Protein AF-A0A835M0U0-F1 (afdb_monomer_lite)

Sequence (295 aa):
MTVYRLQSLLRRSSPLSKPTQNTTLASITATFTHSFAYSSAEEAAIERRNRIEPPLHALRRDPSAPSPCPDPNAPHLPDSTSALTGPRLSLHNRVQSLIRAGDMLISGNPCKICARHAVFSNTRPTVFTCNAIMASMYRATWYKEVISLFQFFFNQSNIVPNIVSYNVLINTHCDAGRVDVVLDVYAHILANAPFGPPSATYRHLTKGLVEADRISDAMNLFREMLNKGHGTDSLVYNNLISGFLELGNLERANELFDELRERCLDGTVNATYMEWFFKKGMRERAMLNTWISIW

InterPro domains:
  IPR002885 Pentatricopeptide repeat [PF01535] (201-229)
  IPR002885 Pentatricopeptide repeat [PF01535] (236-263)
  IPR002885 Pentatricopeptide repeat [PF12854] (158-180)
  IPR002885 Pentatricopeptide repeat [PS51375] (162-197)
  IPR002885 Pentatricopeptide repeat [PS51375] (198-232)
  IPR002885 Pentatricopeptide repeat [PS51375] (233-263)
  IPR002885 Pentatricopeptide repeat [TIGR00756] (164-189)
  IPR002885 Pentatricopeptide repeat [TIGR00756] (201-230)
  IPR002885 Pentatricopeptide repeat [TIGR00756] (236-263)
  IPR011990 Tetratricopeptide-like helical domain superfamily [G3DSA:1.25.40.10] (92-190)
  IPR011990 Tetratricopeptide-like helical domain superfamily [G3DSA:1.25.40.10] (191-288)
  IPR052308 Pentatricopeptide repeat domain-containing protein [PTHR47937] (1-288)

Structure (mmCIF, N/CA/C/O backbone):
data_AF-A0A835M0U0-F1
#
_entry.id   AF-A0A835M0U0-F1
#
loop_
_atom_site.group_PDB
_atom_site.id
_atom_site.type_symbol
_atom_site.label_atom_id
_atom_site.label_alt_id
_atom_site.label_comp_id
_atom_site.label_asym_id
_atom_site.label_entity_id
_atom_site.label_seq_id
_atom_site.pdbx_PDB_ins_code
_atom_site.Cartn_x
_atom_site.Cartn_y
_atom_site.Cartn_z
_atom_site.occupancy
_atom_site.B_iso_or_equiv
_atom_site.auth_seq_id
_atom_site.auth_comp_id
_atom_site.auth_asym_id
_atom_site.auth_atom_id
_atom_site.pdbx_PDB_model_num
ATOM 1 N N . MET A 1 1 ? 3.606 -46.584 61.469 1.00 37.22 1 MET A N 1
ATOM 2 C CA . MET A 1 1 ? 3.970 -47.672 62.398 1.00 37.22 1 MET A CA 1
ATOM 3 C C . MET A 1 1 ? 4.216 -48.941 61.596 1.00 37.22 1 MET A C 1
ATOM 5 O O . MET A 1 1 ? 3.352 -49.276 60.802 1.00 37.22 1 MET A O 1
ATOM 9 N N . THR A 1 2 ? 5.390 -49.559 61.811 1.00 32.91 2 THR A N 1
ATOM 10 C CA . THR A 1 2 ? 5.717 -51.007 61.676 1.00 32.91 2 THR A CA 1
ATOM 11 C C . THR A 1 2 ? 5.369 -51.698 60.342 1.00 32.91 2 THR A C 1
ATOM 13 O O . THR A 1 2 ? 4.201 -51.930 60.077 1.00 32.91 2 THR A O 1
ATOM 16 N N . VAL A 1 3 ? 6.296 -51.933 59.397 1.00 37.69 3 VAL A N 1
ATOM 17 C CA . VAL A 1 3 ? 7.534 -52.771 59.379 1.00 37.69 3 VAL A CA 1
ATOM 18 C C . VAL A 1 3 ? 7.245 -54.273 59.162 1.00 37.69 3 VAL A C 1
ATOM 20 O O . VAL A 1 3 ? 6.339 -54.810 59.785 1.00 37.69 3 VAL A O 1
ATOM 23 N N . TYR A 1 4 ? 8.119 -54.896 58.345 1.00 37.56 4 TYR A N 1
ATOM 24 C CA . TYR A 1 4 ? 8.462 -56.329 58.162 1.00 37.56 4 TYR A CA 1
ATOM 25 C C . TYR A 1 4 ? 7.935 -56.989 56.867 1.00 37.56 4 TYR A C 1
ATOM 27 O O . TYR A 1 4 ? 6.745 -56.946 56.608 1.00 37.56 4 TYR A O 1
ATOM 35 N N . ARG A 1 5 ? 8.722 -57.687 56.024 1.00 41.09 5 ARG A N 1
ATOM 36 C CA . ARG A 1 5 ? 10.182 -57.921 55.849 1.00 41.09 5 ARG A CA 1
ATOM 37 C C . ARG A 1 5 ? 10.353 -58.781 54.563 1.00 41.09 5 ARG A C 1
ATOM 39 O O . ARG A 1 5 ? 9.589 -59.717 54.388 1.00 41.09 5 ARG A O 1
ATOM 46 N N . LEU A 1 6 ? 11.271 -58.409 53.655 1.00 35.59 6 LEU A N 1
ATOM 47 C CA . LEU A 1 6 ? 12.512 -59.111 53.210 1.00 35.59 6 LEU A CA 1
ATOM 48 C C . LEU A 1 6 ? 12.365 -60.423 52.398 1.00 35.59 6 LEU A C 1
ATOM 50 O O . LEU A 1 6 ? 11.769 -61.381 52.863 1.00 35.59 6 LEU A O 1
ATOM 54 N N . GLN A 1 7 ? 12.846 -60.432 51.139 1.00 39.03 7 GLN A N 1
ATOM 55 C CA . GLN A 1 7 ? 14.169 -60.912 50.628 1.00 39.03 7 GLN A CA 1
ATOM 56 C C . GLN A 1 7 ? 14.059 -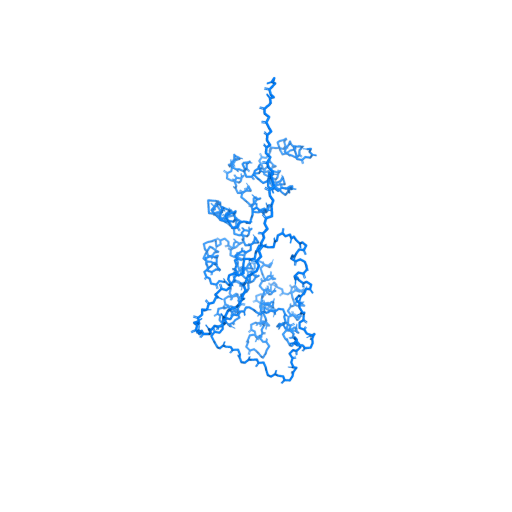62.340 50.066 1.00 39.03 7 GLN A C 1
ATOM 58 O O . GLN A 1 7 ? 13.460 -63.195 50.692 1.00 39.03 7 GLN A O 1
ATOM 63 N N . SER A 1 8 ? 14.612 -62.722 48.913 1.00 35.69 8 SER A N 1
ATOM 64 C CA . SER A 1 8 ? 16.037 -62.761 48.522 1.00 35.69 8 SER A CA 1
ATOM 65 C C . SER A 1 8 ? 16.075 -63.443 47.128 1.00 35.69 8 SER A C 1
ATOM 67 O O . SER A 1 8 ? 15.324 -64.383 46.909 1.00 35.69 8 SER A O 1
ATOM 69 N N . LEU A 1 9 ? 16.678 -62.867 46.080 1.00 32.62 9 LEU A N 1
ATOM 70 C CA . LEU A 1 9 ? 18.099 -62.875 45.673 1.00 32.62 9 LEU A CA 1
ATOM 71 C C . LEU A 1 9 ? 18.550 -64.082 44.815 1.00 32.62 9 LEU A C 1
ATOM 73 O O . LEU A 1 9 ? 18.398 -65.228 45.214 1.00 32.62 9 LEU A O 1
ATOM 77 N N . LEU A 1 10 ? 19.292 -63.718 43.751 1.00 31.17 10 LEU A N 1
ATOM 78 C CA . LEU A 1 10 ? 20.365 -64.446 43.037 1.00 31.17 10 LEU A CA 1
ATOM 79 C C . LEU A 1 10 ? 19.950 -65.490 41.982 1.00 31.17 10 LEU A C 1
ATOM 81 O O . LEU A 1 10 ? 18.993 -66.216 42.171 1.00 31.17 10 LEU A O 1
ATOM 85 N N . ARG A 1 11 ? 20.688 -65.757 40.895 1.00 30.53 11 ARG A N 1
ATOM 86 C CA . ARG A 1 11 ? 21.712 -65.102 40.040 1.00 30.53 11 ARG A CA 1
ATOM 87 C C . ARG A 1 11 ? 22.170 -66.227 39.083 1.00 30.53 11 ARG A C 1
ATOM 89 O O . ARG A 1 11 ? 22.294 -67.350 39.555 1.00 30.53 11 ARG A O 1
ATOM 96 N N . ARG A 1 12 ? 22.615 -65.875 37.863 1.00 29.42 12 ARG A N 1
ATOM 97 C CA . ARG A 1 12 ? 23.450 -66.693 36.930 1.00 29.42 12 ARG A CA 1
ATOM 98 C C . ARG A 1 12 ? 22.674 -67.814 36.207 1.00 29.42 12 ARG A C 1
ATOM 100 O O . ARG A 1 12 ? 21.753 -68.368 36.772 1.00 29.42 12 ARG A O 1
ATOM 107 N N . SER A 1 13 ? 22.942 -68.202 34.963 1.00 28.45 13 SER A N 1
ATOM 108 C CA . SER A 1 13 ? 24.050 -67.976 34.020 1.00 28.45 13 SER A CA 1
ATOM 109 C C . SER A 1 13 ? 23.625 -68.510 32.642 1.00 28.45 13 SER A C 1
ATOM 111 O O . SER A 1 13 ? 22.900 -69.497 32.567 1.00 28.45 13 SER A O 1
ATOM 113 N N . SER A 1 14 ? 24.116 -67.892 31.569 1.00 32.16 14 SER A N 1
ATOM 114 C CA . SER A 1 14 ? 24.148 -68.433 30.200 1.00 32.16 14 SER A CA 1
ATOM 115 C C . SER A 1 14 ? 25.100 -69.644 30.084 1.00 32.16 14 SER A C 1
ATOM 117 O O . SER A 1 14 ? 25.916 -69.855 30.986 1.00 32.16 14 SER A O 1
ATOM 119 N N . PRO A 1 15 ? 25.023 -70.449 29.000 1.00 35.06 15 PRO A N 1
ATOM 120 C CA . PRO A 1 15 ? 26.015 -70.272 27.927 1.00 35.06 15 PRO A CA 1
ATOM 121 C C . PRO A 1 15 ? 25.529 -70.551 26.481 1.00 35.06 15 PRO A C 1
ATOM 123 O O . PRO A 1 15 ? 24.431 -71.034 26.226 1.00 35.06 15 PRO A O 1
ATOM 126 N N . LEU A 1 16 ? 26.415 -70.182 25.551 1.00 30.23 16 LEU A N 1
ATOM 127 C CA . LEU A 1 16 ? 26.375 -70.206 24.084 1.00 30.23 16 LEU A CA 1
ATOM 128 C C . LEU A 1 16 ? 25.970 -71.540 23.419 1.00 30.23 16 LEU A C 1
ATOM 130 O O . LEU A 1 16 ? 26.479 -72.594 23.784 1.00 30.23 16 LEU A O 1
ATOM 134 N N . SER A 1 17 ? 25.278 -71.440 22.274 1.00 29.05 17 SER A N 1
ATOM 135 C CA . SER A 1 17 ? 25.613 -72.220 21.067 1.00 29.05 17 SER A CA 1
ATOM 136 C C . SER A 1 17 ? 25.179 -71.491 19.773 1.00 29.05 17 SER A C 1
ATOM 138 O O . SER A 1 17 ? 24.060 -71.009 19.638 1.00 29.05 17 SER A O 1
ATOM 140 N N . LYS A 1 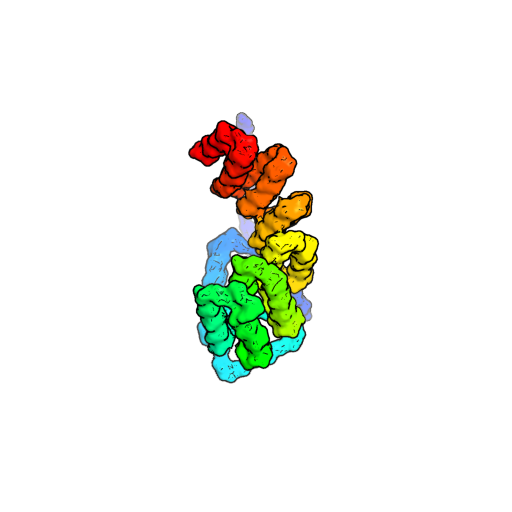18 ? 26.116 -71.370 18.827 1.00 29.33 18 LYS A N 1
ATOM 141 C CA . LYS A 1 18 ? 25.927 -71.266 17.359 1.00 29.33 18 LYS A CA 1
ATOM 142 C C . LYS A 1 18 ? 26.562 -72.558 16.778 1.00 29.33 18 LYS A C 1
ATOM 144 O O . LYS A 1 18 ? 27.286 -73.188 17.553 1.00 29.33 18 LYS A O 1
ATOM 149 N N . PRO A 1 19 ? 26.445 -72.949 15.486 1.00 39.50 19 PRO A N 1
ATOM 150 C CA . PRO A 1 19 ? 25.926 -72.224 14.312 1.00 39.50 19 PRO A CA 1
ATOM 151 C C . PRO A 1 19 ? 25.062 -73.083 13.352 1.00 39.50 19 PRO A C 1
ATOM 153 O O . PRO A 1 19 ? 25.120 -74.304 13.386 1.00 39.50 19 PRO A O 1
ATOM 156 N N . THR A 1 20 ? 24.370 -72.466 12.387 1.00 29.28 20 THR A N 1
ATOM 157 C CA . THR A 1 20 ? 24.436 -72.893 10.967 1.00 29.28 20 THR A CA 1
ATOM 158 C C . THR A 1 20 ? 23.836 -71.821 10.062 1.00 29.28 20 THR A C 1
ATOM 160 O O . THR A 1 20 ? 22.721 -71.352 10.270 1.00 29.28 20 THR A O 1
ATOM 163 N N . GLN A 1 21 ? 24.626 -71.400 9.078 1.00 31.05 21 GLN A N 1
ATOM 164 C CA . GLN A 1 21 ? 24.194 -70.588 7.948 1.00 31.05 21 GLN A CA 1
ATOM 165 C C . GLN A 1 21 ? 23.392 -71.483 6.999 1.00 31.05 21 GLN A C 1
ATOM 167 O O . GLN A 1 21 ? 23.825 -72.600 6.740 1.00 31.05 21 GLN A O 1
ATOM 172 N N . ASN A 1 22 ? 22.274 -70.988 6.466 1.00 28.09 22 ASN A N 1
ATOM 173 C CA . ASN A 1 22 ? 21.893 -71.243 5.079 1.00 28.09 22 ASN A CA 1
ATOM 174 C C . ASN A 1 22 ? 20.940 -70.153 4.576 1.00 28.09 22 ASN A C 1
ATOM 176 O O . ASN A 1 22 ? 19.810 -69.987 5.021 1.00 28.09 22 ASN A O 1
ATOM 180 N N . THR A 1 23 ? 21.513 -69.395 3.655 1.00 31.09 23 THR A N 1
ATOM 181 C CA . THR A 1 23 ? 20.997 -68.412 2.715 1.00 31.09 23 THR A CA 1
ATOM 182 C C . THR A 1 23 ? 19.670 -68.799 2.060 1.00 31.09 23 THR A C 1
ATOM 184 O O . THR A 1 23 ? 19.620 -69.787 1.338 1.00 31.09 23 THR A O 1
ATOM 187 N N . THR A 1 24 ? 18.663 -67.929 2.157 1.00 30.17 24 THR A N 1
ATOM 188 C CA . THR A 1 24 ? 17.711 -67.679 1.061 1.00 30.17 24 THR A CA 1
ATOM 189 C C . THR A 1 24 ? 17.313 -66.205 1.063 1.00 30.17 24 THR A C 1
ATOM 191 O O . THR A 1 24 ? 16.793 -65.686 2.049 1.00 30.17 24 THR A O 1
ATOM 194 N N . LEU A 1 25 ? 17.620 -65.540 -0.050 1.00 33.53 25 LEU A N 1
ATOM 195 C CA . LEU A 1 25 ? 17.337 -64.145 -0.366 1.00 33.53 25 LEU A CA 1
ATOM 196 C C . LEU A 1 25 ? 15.828 -63.865 -0.354 1.00 33.53 25 LEU A C 1
ATOM 198 O O . LEU A 1 25 ? 15.102 -64.365 -1.209 1.00 33.53 25 LEU A O 1
ATOM 202 N N . ALA A 1 26 ? 15.383 -62.997 0.552 1.00 30.08 26 ALA A N 1
ATOM 203 C CA . ALA A 1 26 ? 14.116 -62.290 0.430 1.00 30.08 26 ALA A CA 1
ATOM 204 C C . ALA A 1 26 ? 14.395 -60.786 0.521 1.00 30.08 26 ALA A C 1
ATOM 206 O O . ALA A 1 26 ? 14.853 -60.276 1.542 1.00 30.08 26 ALA A O 1
ATOM 207 N N . SER A 1 27 ? 14.166 -60.105 -0.599 1.00 36.56 27 SER A N 1
ATOM 208 C CA . SER A 1 27 ? 14.198 -58.653 -0.732 1.00 36.56 27 SER A CA 1
ATOM 209 C C . SER A 1 27 ? 13.148 -58.038 0.195 1.00 36.56 27 SER A C 1
ATOM 211 O O . SER A 1 27 ? 11.951 -58.203 -0.030 1.00 36.56 27 SER A O 1
ATOM 213 N N . ILE A 1 28 ? 13.597 -57.353 1.247 1.00 33.38 28 ILE A N 1
ATOM 214 C CA . ILE A 1 28 ? 12.755 -56.488 2.072 1.00 33.38 28 ILE A CA 1
ATOM 215 C C . ILE A 1 28 ? 13.322 -55.079 1.939 1.00 33.38 28 ILE A C 1
ATOM 217 O O . ILE A 1 28 ? 14.367 -54.742 2.493 1.00 33.38 28 ILE A O 1
ATOM 221 N N . THR A 1 29 ? 12.619 -54.255 1.170 1.00 34.03 29 THR A N 1
ATOM 222 C CA . THR A 1 29 ? 12.746 -52.799 1.167 1.00 34.03 29 THR A CA 1
ATOM 223 C C . THR A 1 29 ? 12.399 -52.272 2.558 1.00 34.03 29 THR A C 1
ATOM 225 O O . THR A 1 29 ? 11.233 -52.035 2.869 1.00 34.03 29 THR A O 1
ATOM 228 N N . ALA A 1 30 ? 13.405 -52.116 3.417 1.00 29.08 30 ALA A N 1
ATOM 229 C CA . ALA A 1 30 ? 13.261 -51.416 4.683 1.00 29.08 30 ALA A CA 1
ATOM 230 C C . ALA A 1 30 ? 13.283 -49.907 4.413 1.00 29.08 30 ALA A C 1
ATOM 232 O O . ALA A 1 30 ? 14.338 -49.300 4.228 1.00 29.08 30 ALA A O 1
ATOM 233 N N . THR A 1 31 ? 12.105 -49.291 4.378 1.00 31.66 31 THR A N 1
ATOM 234 C CA . THR A 1 31 ? 11.968 -47.846 4.561 1.00 31.66 31 THR A CA 1
ATOM 235 C C . THR A 1 31 ? 12.455 -47.506 5.968 1.00 31.66 31 THR A C 1
ATOM 237 O O . THR A 1 31 ? 11.728 -47.691 6.943 1.00 31.66 31 THR A O 1
ATOM 240 N N . PHE A 1 32 ? 13.696 -47.033 6.090 1.00 31.98 32 PHE A N 1
ATOM 241 C CA . PHE A 1 32 ? 14.168 -46.390 7.311 1.00 31.98 32 PHE A CA 1
ATOM 242 C C . PHE A 1 32 ? 13.422 -45.063 7.468 1.00 31.98 32 PHE A C 1
ATOM 244 O O . PHE A 1 32 ? 13.815 -44.032 6.925 1.00 31.98 32 PHE A O 1
ATOM 251 N N . THR A 1 33 ? 12.325 -45.079 8.218 1.00 32.09 33 THR A N 1
ATOM 252 C CA . THR A 1 33 ? 11.788 -43.870 8.836 1.00 32.09 33 THR A CA 1
ATOM 253 C C . THR A 1 33 ? 12.777 -43.443 9.916 1.00 32.09 33 THR A C 1
ATOM 255 O O . THR A 1 33 ? 12.702 -43.905 11.055 1.00 32.09 33 THR A O 1
ATOM 258 N N . HIS A 1 34 ? 13.755 -42.607 9.559 1.00 38.91 34 HIS A N 1
ATOM 259 C CA . HIS A 1 34 ? 14.568 -41.923 10.558 1.00 38.91 34 HIS A CA 1
ATOM 260 C C . HIS A 1 34 ? 13.652 -40.984 11.348 1.00 38.91 34 HIS A C 1
ATOM 262 O O . HIS A 1 34 ? 13.192 -39.959 10.849 1.00 38.91 34 HIS A O 1
ATOM 268 N N . SER A 1 35 ? 13.360 -41.373 12.586 1.00 39.94 35 SER A N 1
ATOM 269 C CA . SER A 1 35 ? 12.770 -40.504 13.596 1.00 39.94 35 SER A CA 1
ATOM 270 C C . SER A 1 35 ? 13.759 -39.375 13.891 1.00 39.94 35 SER A C 1
ATOM 272 O O . SER A 1 35 ? 14.711 -39.567 14.643 1.00 39.94 35 SER A O 1
ATOM 274 N N . PHE A 1 36 ? 13.555 -38.199 13.295 1.00 50.78 36 PHE A N 1
ATOM 275 C CA . PHE A 1 36 ? 14.289 -36.980 13.644 1.00 50.78 36 PHE A CA 1
ATOM 276 C C . PHE A 1 36 ? 13.738 -36.390 14.945 1.00 50.78 36 PHE A C 1
ATOM 278 O O . PHE A 1 36 ? 13.102 -35.340 14.957 1.00 50.78 36 PHE A O 1
ATOM 285 N N . ALA A 1 37 ? 13.976 -37.080 16.053 1.00 45.03 37 ALA A N 1
ATOM 286 C CA . ALA A 1 37 ? 13.861 -36.498 17.379 1.00 45.03 37 ALA A CA 1
ATOM 287 C C . ALA A 1 37 ? 15.274 -36.463 17.962 1.00 45.03 37 ALA A C 1
ATOM 289 O O . ALA A 1 37 ? 15.748 -37.454 18.509 1.00 45.03 37 ALA A O 1
ATOM 290 N N . TYR A 1 38 ? 15.975 -35.343 17.775 1.00 54.62 38 TYR A N 1
ATOM 291 C CA . TYR A 1 38 ? 17.245 -35.113 18.462 1.00 54.62 38 TYR A CA 1
ATOM 292 C C . TYR A 1 38 ? 16.955 -35.025 19.960 1.00 54.62 38 TYR A C 1
ATOM 294 O O . TYR A 1 38 ? 16.136 -34.203 20.375 1.00 54.62 38 TYR A O 1
ATOM 302 N N . SER A 1 39 ? 17.596 -35.871 20.768 1.00 60.34 39 SER A N 1
ATOM 303 C CA . SER A 1 39 ? 17.313 -35.946 22.205 1.00 60.34 39 SER A CA 1
ATOM 304 C C . SER A 1 39 ? 17.873 -34.740 22.971 1.00 60.34 39 SER A C 1
ATOM 306 O O . SER A 1 39 ? 17.542 -34.546 24.140 1.00 60.34 39 SER A O 1
ATOM 308 N N . SER A 1 40 ? 18.724 -33.928 22.334 1.00 63.94 40 SER A N 1
ATOM 309 C CA . SER A 1 40 ? 19.315 -32.716 22.899 1.00 63.94 40 SER A CA 1
ATOM 310 C C . SER A 1 40 ? 19.809 -31.767 21.799 1.00 63.94 40 SER A C 1
ATOM 312 O O . SER A 1 40 ? 20.194 -32.190 20.706 1.00 63.94 40 SER A O 1
ATOM 314 N N . ALA A 1 41 ? 19.859 -30.468 22.107 1.00 57.84 41 ALA A N 1
ATOM 315 C CA . ALA A 1 41 ? 20.447 -29.440 21.244 1.00 57.84 41 ALA A CA 1
ATOM 316 C C . ALA A 1 41 ? 21.934 -29.703 20.930 1.00 57.84 41 ALA A C 1
ATOM 318 O O . ALA A 1 41 ? 22.424 -29.315 19.870 1.00 57.84 41 ALA A O 1
ATOM 319 N N . GLU A 1 42 ? 22.631 -30.397 21.829 1.00 66.94 42 GLU A N 1
ATOM 320 C CA . GLU A 1 42 ? 24.040 -30.761 21.681 1.00 66.94 42 GLU A CA 1
ATOM 321 C C . GLU A 1 42 ? 24.241 -31.864 20.630 1.00 66.94 42 GLU A C 1
ATOM 323 O O . GLU A 1 42 ? 25.162 -31.800 19.818 1.00 66.94 42 GLU A O 1
ATOM 328 N N . GLU A 1 43 ? 23.301 -32.805 20.540 1.00 64.62 43 GLU A N 1
ATOM 329 C CA . GLU A 1 43 ? 23.303 -33.887 19.548 1.00 64.62 43 GLU A CA 1
ATOM 330 C C . GLU A 1 43 ? 23.068 -33.338 18.130 1.00 64.62 43 GLU A C 1
ATOM 332 O O . GLU A 1 43 ? 23.790 -33.666 17.187 1.00 64.62 43 GLU A O 1
ATOM 337 N N . ALA A 1 44 ? 22.149 -32.376 17.999 1.00 62.56 44 ALA A N 1
ATOM 338 C CA . ALA A 1 44 ? 21.923 -31.648 16.751 1.00 62.56 44 ALA A CA 1
ATOM 339 C C . ALA A 1 44 ? 23.118 -30.758 16.348 1.00 62.56 44 ALA A C 1
ATOM 341 O O . ALA A 1 44 ? 23.300 -30.454 15.167 1.00 62.56 44 ALA A O 1
ATOM 342 N N . ALA A 1 45 ? 23.930 -30.297 17.305 1.00 60.72 45 ALA A N 1
ATOM 343 C CA . ALA A 1 45 ? 25.141 -29.524 17.026 1.00 60.72 45 ALA A CA 1
ATOM 344 C C . ALA A 1 45 ? 26.293 -30.421 16.539 1.00 60.72 45 ALA A C 1
ATOM 346 O O . ALA A 1 45 ? 27.009 -30.042 15.609 1.00 60.72 45 ALA A O 1
ATOM 347 N N . ILE A 1 46 ? 26.427 -31.625 17.102 1.00 64.75 46 ILE A N 1
ATOM 348 C CA . ILE A 1 46 ? 27.405 -32.633 16.667 1.00 64.75 46 ILE A CA 1
ATOM 349 C C . ILE A 1 46 ? 27.077 -33.129 15.249 1.00 64.75 46 ILE A C 1
ATOM 351 O O . ILE A 1 46 ? 27.969 -33.205 14.407 1.00 64.75 46 ILE A O 1
ATOM 355 N N . GLU A 1 47 ? 25.800 -33.366 14.937 1.00 61.69 47 GLU A N 1
ATOM 356 C CA . GLU A 1 47 ? 25.347 -33.758 13.592 1.00 61.69 47 GLU A CA 1
ATOM 357 C C . GLU A 1 47 ? 25.674 -32.687 12.533 1.00 61.69 47 GLU A C 1
ATOM 359 O O . GLU A 1 47 ? 26.201 -32.994 11.463 1.00 61.69 47 GLU A O 1
ATOM 364 N N . ARG A 1 48 ? 25.436 -31.403 12.845 1.00 59.69 48 ARG A N 1
ATOM 365 C CA . ARG A 1 48 ? 25.795 -30.281 11.957 1.00 59.69 48 ARG A CA 1
ATOM 366 C C . ARG A 1 48 ? 27.299 -30.198 11.709 1.00 59.69 48 ARG A C 1
ATOM 368 O O . ARG A 1 48 ? 27.701 -29.821 10.616 1.00 59.69 48 ARG A O 1
ATOM 375 N N . ARG A 1 49 ? 28.111 -30.569 12.702 1.00 59.66 49 ARG A N 1
ATOM 376 C CA . ARG A 1 49 ? 29.576 -30.580 12.607 1.00 59.66 49 ARG A CA 1
ATOM 377 C C . ARG A 1 49 ? 30.112 -31.769 11.801 1.00 59.66 49 ARG A C 1
ATOM 379 O O . ARG A 1 49 ? 31.158 -31.645 11.176 1.00 59.66 49 ARG A O 1
ATOM 386 N N . ASN A 1 50 ? 29.392 -32.890 11.798 1.00 57.94 50 ASN A N 1
ATOM 387 C CA . ASN A 1 50 ? 29.755 -34.115 11.075 1.00 57.94 50 ASN A CA 1
ATOM 388 C C . ASN A 1 50 ? 29.246 -34.148 9.627 1.00 57.94 50 ASN A C 1
ATOM 390 O O . ASN A 1 50 ? 29.606 -35.043 8.860 1.00 57.94 50 ASN A O 1
ATOM 394 N N . ARG A 1 51 ? 28.419 -33.176 9.230 1.00 59.78 51 ARG A N 1
ATOM 395 C CA . ARG A 1 51 ? 27.993 -33.003 7.845 1.00 59.78 51 ARG A CA 1
ATOM 396 C C . ARG A 1 51 ? 29.188 -32.468 7.056 1.00 59.78 51 ARG A C 1
ATOM 398 O O . ARG A 1 51 ? 29.476 -31.279 7.102 1.00 59.78 51 ARG A O 1
ATOM 405 N N . ILE A 1 52 ? 29.908 -33.372 6.392 1.00 54.47 52 ILE A N 1
ATOM 406 C CA . ILE A 1 52 ? 31.048 -33.059 5.522 1.00 54.47 52 ILE A CA 1
ATOM 407 C C . ILE A 1 52 ? 30.585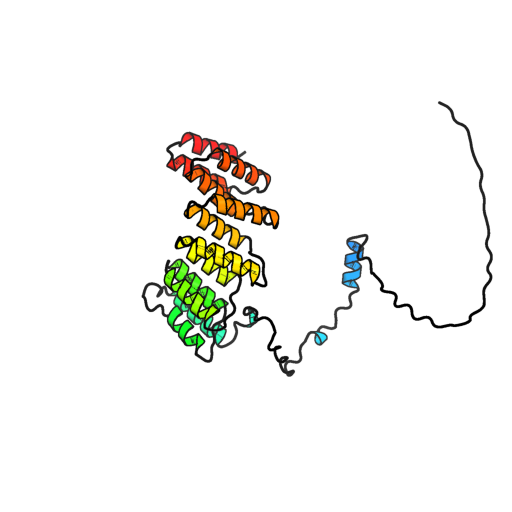 -31.989 4.529 1.00 54.47 52 ILE A C 1
ATOM 409 O O . ILE A 1 52 ? 29.811 -32.281 3.614 1.00 54.47 52 ILE A O 1
ATOM 413 N N . GLU A 1 53 ? 31.003 -30.741 4.741 1.00 51.22 53 GLU A N 1
ATOM 414 C CA . GLU A 1 53 ? 30.780 -29.684 3.766 1.00 51.22 53 GLU A CA 1
ATOM 415 C C . GLU A 1 53 ? 31.474 -30.118 2.471 1.00 51.22 53 GLU A C 1
ATOM 417 O O . GLU A 1 53 ? 32.657 -30.484 2.506 1.00 51.22 53 GLU A O 1
ATOM 422 N N . PRO A 1 54 ? 30.767 -30.146 1.327 1.00 51.00 54 PRO A N 1
ATOM 423 C CA . PRO A 1 54 ? 31.429 -30.426 0.068 1.00 51.00 54 PRO A CA 1
ATOM 424 C C . PRO A 1 54 ? 32.556 -29.395 -0.106 1.00 51.00 54 PRO A C 1
ATOM 426 O O . PRO A 1 54 ? 32.356 -28.220 0.219 1.00 51.00 54 PRO A O 1
ATOM 429 N N . PRO A 1 55 ? 33.749 -29.807 -0.577 1.00 50.38 55 PRO A N 1
ATOM 430 C CA . PRO A 1 55 ? 34.892 -28.907 -0.693 1.00 50.38 55 PRO A CA 1
ATOM 431 C C . PRO A 1 55 ? 34.472 -27.644 -1.448 1.00 50.38 55 PRO A C 1
ATOM 433 O O . PRO A 1 55 ? 33.740 -27.746 -2.426 1.00 50.38 55 PRO A O 1
ATOM 436 N N . LEU A 1 56 ? 34.931 -26.457 -1.032 1.00 47.28 56 LEU A N 1
ATOM 437 C CA . LEU A 1 56 ? 34.490 -25.155 -1.577 1.00 47.28 56 LEU A CA 1
ATOM 438 C C . LEU A 1 56 ? 34.535 -25.055 -3.119 1.00 47.28 56 LEU A C 1
ATOM 440 O O . LEU A 1 56 ? 33.835 -24.239 -3.713 1.00 47.28 56 LEU A O 1
ATOM 444 N N . HIS A 1 57 ? 35.338 -25.892 -3.782 1.00 51.53 57 HIS A N 1
ATOM 445 C CA . HIS A 1 57 ? 35.385 -26.005 -5.243 1.00 51.53 57 HIS A CA 1
ATOM 446 C C . HIS A 1 57 ? 34.175 -26.723 -5.870 1.00 51.53 57 HIS A C 1
ATOM 448 O O . HIS A 1 57 ? 33.856 -26.449 -7.019 1.00 51.53 57 HIS A O 1
ATOM 454 N N . ALA A 1 58 ? 33.463 -27.582 -5.139 1.00 54.00 58 ALA A N 1
ATOM 455 C CA . ALA A 1 58 ? 32.273 -28.298 -5.608 1.00 54.00 58 ALA A CA 1
ATOM 456 C C . ALA A 1 58 ? 31.034 -27.393 -5.761 1.00 54.00 58 ALA A C 1
ATOM 458 O O . ALA A 1 58 ? 30.109 -27.736 -6.491 1.00 54.00 58 ALA A O 1
ATOM 459 N N . LEU A 1 59 ? 31.018 -26.226 -5.105 1.00 52.94 59 LEU A N 1
ATOM 460 C CA . LEU A 1 59 ? 29.969 -25.204 -5.248 1.00 52.94 59 LEU A CA 1
ATOM 461 C C . LEU A 1 59 ? 30.320 -24.135 -6.293 1.00 52.94 59 LEU A C 1
ATOM 463 O O . LEU A 1 59 ? 29.494 -23.279 -6.620 1.00 52.94 59 LEU A O 1
ATOM 467 N N . ARG A 1 60 ? 31.547 -24.158 -6.826 1.00 54.78 60 ARG A N 1
ATOM 468 C CA . ARG A 1 60 ? 31.989 -23.200 -7.833 1.00 54.78 60 ARG A CA 1
ATOM 469 C C . ARG A 1 60 ? 31.559 -23.712 -9.198 1.00 54.78 60 ARG A C 1
ATOM 471 O O . ARG A 1 60 ? 32.229 -24.538 -9.807 1.00 54.78 60 ARG A O 1
ATOM 478 N N . ARG A 1 61 ? 30.421 -23.209 -9.675 1.00 56.56 61 ARG A N 1
ATOM 479 C CA . ARG A 1 61 ? 30.005 -23.402 -11.063 1.00 56.56 61 ARG A CA 1
ATOM 480 C C . ARG A 1 61 ? 31.148 -22.959 -11.978 1.00 56.56 61 ARG A C 1
ATOM 482 O O . ARG A 1 61 ? 31.643 -21.841 -11.829 1.00 56.56 61 ARG A O 1
ATOM 489 N N . ASP A 1 62 ? 31.563 -23.838 -12.885 1.00 57.47 62 ASP A N 1
ATOM 490 C CA . ASP A 1 62 ? 32.552 -23.514 -13.909 1.00 57.47 62 ASP A CA 1
ATOM 491 C C . ASP A 1 62 ? 32.079 -22.258 -14.673 1.00 57.47 62 ASP A C 1
ATOM 493 O O . ASP A 1 62 ? 30.976 -22.278 -15.230 1.00 57.47 62 ASP A O 1
ATOM 497 N N . PRO A 1 63 ? 32.854 -21.156 -14.683 1.00 59.12 63 PRO A N 1
ATOM 498 C CA . PRO A 1 63 ? 32.489 -19.929 -15.390 1.00 59.12 63 PRO A CA 1
ATOM 499 C C . PRO A 1 63 ? 32.270 -20.130 -16.894 1.00 59.12 63 PRO A C 1
ATOM 501 O O . PRO A 1 63 ? 31.612 -19.306 -17.525 1.00 59.12 63 PRO A O 1
ATOM 504 N N . SER A 1 64 ? 32.830 -21.202 -17.465 1.00 61.03 64 SER A N 1
ATOM 505 C CA . SER A 1 64 ? 32.700 -21.564 -18.877 1.00 61.03 64 SER A CA 1
ATOM 506 C C . SER A 1 64 ? 31.529 -22.509 -19.167 1.00 61.03 64 SER A C 1
ATOM 508 O O . SER A 1 64 ? 31.171 -22.700 -20.331 1.00 61.03 64 SER A O 1
ATOM 510 N N . ALA A 1 65 ? 30.885 -23.070 -18.135 1.00 61.47 65 ALA A N 1
ATOM 511 C CA . ALA A 1 65 ? 29.731 -23.935 -18.327 1.00 61.47 65 ALA A CA 1
ATOM 512 C C . ALA A 1 65 ? 28.511 -23.107 -18.767 1.00 61.47 65 ALA A C 1
ATOM 514 O O . ALA A 1 65 ? 28.133 -22.156 -18.069 1.00 61.47 65 ALA A O 1
ATOM 515 N N . PRO A 1 66 ? 27.839 -23.472 -19.876 1.00 52.47 66 PRO A N 1
ATOM 516 C CA . PRO A 1 66 ? 26.631 -22.785 -20.305 1.00 52.47 66 PRO A CA 1
ATOM 517 C C . PRO A 1 66 ? 25.585 -22.773 -19.182 1.00 52.47 66 PRO A C 1
ATOM 519 O O . PRO A 1 66 ? 25.451 -23.713 -18.386 1.00 52.47 66 PRO A O 1
ATOM 522 N N . SER A 1 67 ? 24.854 -21.661 -19.084 1.00 58.91 67 SER A N 1
ATOM 523 C CA . SER A 1 67 ? 23.701 -21.570 -18.184 1.00 58.91 67 SER A CA 1
ATOM 524 C C . SER A 1 67 ? 22.713 -22.683 -18.551 1.00 58.91 67 SER A C 1
ATOM 526 O O . SER A 1 67 ? 22.555 -22.946 -19.743 1.00 58.91 67 SER A O 1
ATOM 528 N N . PRO A 1 68 ? 22.072 -23.369 -17.583 1.00 60.75 68 PRO A N 1
ATOM 529 C CA . PRO A 1 68 ? 21.121 -24.415 -17.928 1.00 60.75 68 PRO A CA 1
ATOM 530 C C . PRO A 1 68 ? 20.007 -23.725 -18.717 1.00 60.75 68 PRO A C 1
ATOM 532 O O . PRO A 1 68 ? 19.597 -22.624 -18.336 1.00 60.75 68 PRO A O 1
ATOM 535 N N . CYS A 1 69 ? 19.551 -24.320 -19.818 1.00 52.47 69 CYS A N 1
ATOM 536 C CA . CYS A 1 69 ? 18.395 -23.784 -20.525 1.00 52.47 69 CYS A CA 1
ATOM 537 C C . CYS A 1 69 ? 17.245 -23.667 -19.513 1.00 52.47 69 CYS A C 1
ATOM 539 O O . CYS A 1 69 ? 16.906 -24.678 -18.893 1.00 52.47 69 CYS A O 1
ATOM 541 N N . PRO A 1 70 ? 16.703 -22.458 -19.278 1.00 58.28 70 PRO A N 1
ATOM 542 C CA . PRO A 1 70 ? 15.575 -22.302 -18.377 1.00 58.28 70 PRO A CA 1
ATOM 543 C C . PRO A 1 70 ? 14.426 -23.167 -18.894 1.00 58.28 70 PRO A C 1
ATOM 545 O O . PRO A 1 70 ? 14.103 -23.099 -20.080 1.00 58.28 70 PRO A O 1
ATOM 548 N N . ASP A 1 71 ? 13.854 -23.999 -18.025 1.00 63.69 71 ASP A N 1
ATOM 549 C CA . ASP A 1 71 ? 12.667 -24.785 -18.354 1.00 63.69 71 ASP A CA 1
ATOM 550 C C . ASP A 1 71 ? 11.564 -23.820 -18.840 1.00 63.69 71 ASP A C 1
ATOM 552 O O . ASP A 1 71 ? 11.230 -22.879 -18.112 1.00 63.69 71 ASP A O 1
ATOM 556 N N . PRO A 1 72 ? 11.028 -23.989 -20.064 1.00 67.12 72 PRO A N 1
ATOM 557 C CA . PRO A 1 72 ? 10.022 -23.088 -20.624 1.00 67.12 72 PRO A CA 1
ATOM 558 C C . PRO A 1 72 ? 8.720 -23.044 -19.811 1.00 67.12 72 PRO A C 1
ATOM 560 O O . PRO A 1 72 ? 7.966 -22.085 -19.953 1.00 67.12 72 PRO A O 1
ATOM 563 N N . ASN A 1 73 ? 8.471 -24.036 -18.948 1.00 63.50 73 ASN A N 1
ATOM 564 C CA . ASN A 1 73 ? 7.314 -24.078 -18.053 1.00 63.50 73 ASN A CA 1
ATOM 565 C C . ASN A 1 73 ? 7.643 -23.665 -16.609 1.00 63.50 73 ASN A C 1
ATOM 567 O O . ASN A 1 73 ? 6.770 -23.741 -15.740 1.00 63.50 73 ASN A O 1
ATOM 571 N N . ALA A 1 74 ? 8.880 -23.246 -16.317 1.00 64.12 74 ALA A N 1
ATOM 572 C CA . ALA A 1 74 ? 9.223 -22.780 -14.980 1.00 64.12 74 ALA A CA 1
ATOM 573 C C . ALA A 1 74 ? 8.389 -21.539 -14.616 1.00 64.12 74 ALA A C 1
ATOM 575 O O . ALA A 1 74 ? 8.231 -20.638 -15.447 1.00 64.12 74 ALA A O 1
ATOM 576 N N . PRO A 1 75 ? 7.881 -21.445 -13.372 1.00 65.62 75 PRO A N 1
ATOM 577 C CA . PRO A 1 75 ? 7.155 -20.267 -12.932 1.00 65.62 75 PRO A CA 1
ATOM 578 C C . PRO A 1 75 ? 8.040 -19.033 -13.104 1.00 65.62 75 PRO A C 1
ATOM 580 O O . PRO A 1 75 ? 9.184 -18.991 -12.647 1.00 65.62 75 PRO A O 1
ATOM 583 N N . HIS A 1 76 ? 7.503 -18.019 -13.778 1.00 70.88 76 HIS A N 1
ATOM 584 C CA . HIS A 1 76 ? 8.175 -16.742 -13.939 1.00 70.88 76 HIS A CA 1
ATOM 585 C C . HIS A 1 76 ? 8.313 -16.075 -12.565 1.00 70.88 76 HIS A C 1
ATOM 587 O O . HIS A 1 76 ? 7.345 -15.572 -11.999 1.00 70.88 76 HIS A O 1
ATOM 593 N N . LEU A 1 77 ? 9.526 -16.097 -12.016 1.00 79.81 77 LEU A N 1
ATOM 594 C CA . LEU A 1 77 ? 9.854 -15.483 -10.733 1.00 79.81 77 LEU A CA 1
ATOM 595 C C . LEU A 1 77 ? 10.273 -14.014 -10.915 1.00 79.81 77 LEU A C 1
ATOM 597 O O . LEU A 1 77 ? 10.820 -13.652 -11.962 1.00 79.81 77 LEU A O 1
ATOM 601 N N . PRO A 1 78 ? 10.049 -13.153 -9.906 1.00 82.94 78 PRO A N 1
ATOM 602 C CA . PRO A 1 78 ? 10.546 -11.783 -9.931 1.00 82.94 78 PRO A CA 1
ATOM 603 C C . PRO A 1 78 ? 12.077 -11.733 -9.973 1.00 82.94 78 PRO A C 1
ATOM 605 O O . PRO A 1 78 ? 12.759 -12.583 -9.400 1.00 82.94 78 PRO A O 1
ATOM 608 N N . ASP A 1 79 ? 12.610 -10.696 -10.630 1.00 84.81 79 ASP A N 1
ATOM 609 C CA . ASP A 1 79 ? 14.050 -10.420 -10.688 1.00 84.81 79 ASP A CA 1
ATOM 610 C C . ASP A 1 79 ? 14.658 -10.421 -9.270 1.00 84.81 79 ASP A C 1
ATOM 612 O O . ASP A 1 79 ? 14.213 -9.682 -8.386 1.00 84.81 79 ASP A O 1
ATOM 616 N N . SER A 1 80 ? 15.718 -11.208 -9.071 1.00 85.81 80 SER A N 1
ATOM 617 C CA . SER A 1 80 ? 16.550 -11.148 -7.862 1.00 85.81 80 SER A CA 1
ATOM 618 C C . SER A 1 80 ? 17.510 -9.955 -7.918 1.00 85.81 80 SER A C 1
ATOM 620 O O . SER A 1 80 ? 17.764 -9.397 -8.985 1.00 85.81 80 SER A O 1
ATOM 622 N N . THR A 1 81 ? 18.101 -9.567 -6.786 1.00 84.56 81 THR A N 1
ATOM 623 C CA . THR A 1 81 ? 19.056 -8.445 -6.698 1.00 84.56 81 THR A CA 1
ATOM 624 C C . THR A 1 81 ? 20.241 -8.598 -7.660 1.00 84.56 81 THR A C 1
ATOM 626 O O . THR A 1 81 ? 20.745 -7.606 -8.181 1.00 84.56 81 THR A O 1
ATOM 629 N N . SER A 1 82 ? 20.646 -9.833 -7.977 1.00 84.69 82 SER A N 1
ATOM 630 C CA . SER A 1 82 ? 21.695 -10.126 -8.967 1.00 84.69 82 SER A CA 1
ATOM 631 C C . SER A 1 82 ? 21.364 -9.645 -10.389 1.00 84.69 82 SER A C 1
ATOM 633 O O . SER A 1 82 ? 22.270 -9.415 -11.190 1.00 84.69 82 SER A O 1
ATOM 635 N N . ALA A 1 83 ? 20.081 -9.444 -10.705 1.00 87.12 83 ALA A N 1
ATOM 636 C CA . ALA A 1 83 ? 19.621 -8.945 -11.997 1.00 87.12 83 ALA A CA 1
ATOM 637 C C . ALA A 1 83 ? 19.918 -7.448 -12.205 1.00 87.12 83 ALA A C 1
ATOM 639 O O . ALA A 1 83 ? 19.857 -6.953 -13.334 1.00 87.12 83 ALA A O 1
ATOM 640 N N . LEU A 1 84 ? 20.237 -6.715 -11.132 1.00 89.62 84 LEU A N 1
ATOM 641 C CA . LEU A 1 84 ? 20.556 -5.292 -11.170 1.00 89.62 84 LEU A CA 1
ATOM 642 C C . LEU A 1 84 ? 22.058 -5.061 -11.397 1.00 89.62 84 LEU A C 1
ATOM 644 O O . LEU A 1 84 ? 22.772 -4.560 -10.533 1.00 89.62 84 LEU A O 1
ATOM 648 N N . THR A 1 85 ? 22.546 -5.431 -12.578 1.00 91.12 85 THR A N 1
ATOM 649 C CA . THR A 1 85 ? 23.963 -5.310 -12.960 1.00 91.12 85 THR A CA 1
ATOM 650 C C . THR A 1 85 ? 24.124 -4.718 -14.366 1.00 91.12 85 THR A C 1
ATOM 652 O O . THR A 1 85 ? 23.162 -4.613 -15.135 1.00 91.12 85 THR A O 1
ATOM 655 N N . GLY A 1 86 ? 25.338 -4.258 -14.695 1.00 92.00 86 GLY A N 1
ATOM 656 C CA . GLY A 1 86 ? 25.685 -3.749 -16.027 1.00 92.00 86 GLY A CA 1
ATOM 657 C C . GLY A 1 86 ? 24.764 -2.616 -16.521 1.00 92.00 86 GLY A C 1
ATOM 658 O O . GLY A 1 86 ? 24.444 -1.710 -15.746 1.00 92.00 86 GLY A O 1
ATOM 659 N N . PRO A 1 87 ? 24.284 -2.660 -17.780 1.00 91.75 87 PRO A N 1
ATOM 660 C CA . PRO A 1 87 ? 23.397 -1.631 -18.333 1.00 91.75 87 PRO A CA 1
ATOM 661 C C . PRO A 1 87 ? 22.091 -1.423 -17.546 1.00 91.75 87 PRO A C 1
ATOM 663 O O . PRO A 1 87 ? 21.583 -0.302 -17.485 1.00 91.75 87 PRO A O 1
ATOM 666 N N . ARG A 1 88 ? 21.552 -2.475 -16.903 1.00 91.56 88 ARG A N 1
ATOM 667 C CA . ARG A 1 88 ? 20.333 -2.375 -16.073 1.00 91.56 88 ARG A CA 1
ATOM 668 C C . ARG A 1 88 ? 20.600 -1.582 -14.790 1.00 91.56 88 ARG A C 1
ATOM 670 O O . ARG A 1 88 ? 19.743 -0.806 -14.368 1.00 91.56 88 ARG A O 1
ATOM 677 N N . LEU A 1 89 ? 21.793 -1.722 -14.205 1.00 93.62 89 LEU A N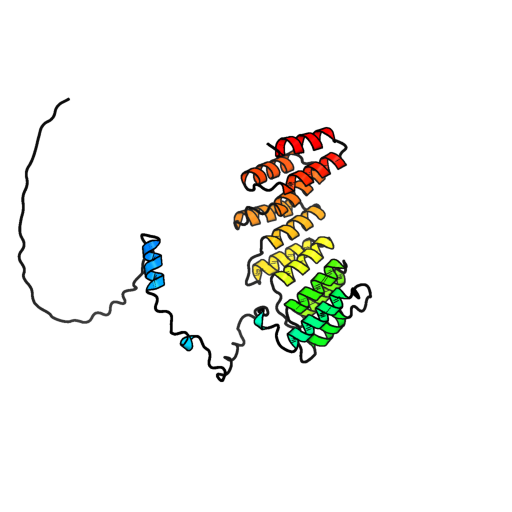 1
ATOM 678 C CA . LEU A 1 89 ? 22.230 -0.913 -13.064 1.00 93.62 89 LEU A CA 1
ATOM 679 C C . LEU A 1 89 ? 22.441 0.552 -13.467 1.00 93.62 89 LEU A C 1
ATOM 681 O O . LEU A 1 89 ? 21.977 1.449 -12.766 1.00 93.62 89 LEU A O 1
ATOM 685 N N . SER A 1 90 ? 23.069 0.810 -14.619 1.00 93.50 90 SER A N 1
ATOM 686 C CA . SER A 1 90 ? 23.224 2.174 -15.148 1.00 93.50 90 SER A CA 1
ATOM 687 C C . SER A 1 90 ? 21.871 2.863 -15.356 1.00 93.50 90 SER A C 1
ATOM 689 O O . SER A 1 90 ? 21.701 4.017 -14.958 1.00 93.50 90 SER A O 1
ATOM 691 N N . LEU A 1 91 ? 20.885 2.146 -15.909 1.00 92.06 91 LEU A N 1
ATOM 692 C CA . LEU A 1 91 ? 19.508 2.630 -16.036 1.00 92.06 91 LEU A CA 1
ATOM 693 C C . LEU A 1 91 ? 18.893 2.955 -14.667 1.00 92.06 91 LEU A C 1
ATOM 695 O O . LEU A 1 91 ? 18.313 4.025 -14.495 1.00 92.06 91 LEU A O 1
ATOM 699 N N . HIS A 1 92 ? 19.036 2.060 -13.688 1.00 92.88 92 HIS A N 1
ATOM 700 C CA . HIS A 1 92 ? 18.515 2.277 -12.339 1.00 92.88 92 HIS A CA 1
ATOM 701 C C . HIS A 1 92 ? 19.132 3.506 -11.668 1.00 92.88 92 HIS A C 1
ATOM 703 O O . HIS A 1 92 ? 18.406 4.338 -11.131 1.00 92.88 92 HIS A O 1
ATOM 709 N N . ASN A 1 93 ? 20.452 3.675 -11.755 1.00 93.94 93 ASN A N 1
ATOM 710 C CA . ASN A 1 93 ? 21.146 4.834 -11.194 1.00 93.94 93 ASN A CA 1
ATOM 711 C C . ASN A 1 93 ? 20.704 6.140 -11.861 1.00 93.94 93 ASN A C 1
ATOM 713 O O . ASN A 1 93 ? 20.477 7.137 -11.176 1.00 93.94 93 ASN A O 1
ATOM 717 N N . ARG A 1 94 ? 20.508 6.126 -13.185 1.00 91.25 94 ARG A N 1
ATOM 718 C CA . ARG A 1 94 ? 19.953 7.271 -13.915 1.00 91.25 94 ARG A CA 1
ATOM 719 C C . ARG A 1 94 ? 18.553 7.623 -13.415 1.00 91.25 94 ARG A C 1
ATOM 721 O O . ARG A 1 94 ? 18.283 8.788 -13.151 1.00 91.25 94 ARG A O 1
ATOM 728 N N . VAL A 1 95 ? 17.686 6.626 -13.245 1.00 91.62 95 VAL A N 1
ATOM 729 C CA . VAL A 1 95 ? 16.343 6.814 -12.676 1.00 91.62 95 VAL A CA 1
ATOM 730 C C . VAL A 1 95 ? 16.421 7.398 -11.264 1.00 91.62 95 VAL A C 1
ATOM 732 O O . VAL A 1 95 ? 15.745 8.380 -10.986 1.00 91.62 95 VAL A O 1
ATOM 735 N N . GLN A 1 96 ? 17.283 6.875 -10.390 1.00 91.50 96 GLN A N 1
ATOM 736 C CA . GLN A 1 96 ? 17.475 7.419 -9.039 1.00 91.50 96 GLN A CA 1
ATOM 737 C C . GLN A 1 96 ? 17.949 8.877 -9.062 1.00 91.50 96 GLN A C 1
ATOM 739 O O . GLN A 1 96 ? 17.476 9.688 -8.269 1.00 91.50 96 GLN A O 1
ATOM 744 N N . SER A 1 97 ? 18.848 9.232 -9.983 1.00 91.00 97 SER A N 1
ATOM 745 C CA . SER A 1 97 ? 19.300 10.615 -10.159 1.00 91.00 97 SER A CA 1
ATOM 746 C C . SER A 1 97 ? 18.152 11.545 -10.557 1.00 91.00 97 SER A C 1
ATOM 748 O O . SER A 1 97 ? 18.031 12.629 -9.998 1.00 91.00 97 SER A O 1
ATOM 750 N N . LEU A 1 98 ? 17.291 11.115 -11.483 1.00 88.44 98 LEU A N 1
ATOM 751 C CA . LEU A 1 98 ? 16.115 11.881 -11.908 1.00 88.44 98 LEU A CA 1
ATOM 752 C C . LEU A 1 98 ? 15.071 12.008 -10.786 1.00 88.44 98 LEU A C 1
ATOM 754 O O . LEU A 1 98 ? 14.485 13.072 -10.612 1.00 88.44 98 LEU A O 1
ATOM 758 N N . ILE A 1 99 ? 14.875 10.957 -9.980 1.00 89.25 99 ILE A N 1
ATOM 759 C CA . ILE A 1 99 ? 14.009 11.002 -8.790 1.00 89.25 99 ILE A CA 1
ATOM 760 C C . ILE A 1 99 ? 14.514 12.062 -7.803 1.00 89.25 99 ILE A C 1
ATOM 762 O O . ILE A 1 99 ? 13.720 12.837 -7.277 1.00 89.25 99 ILE A O 1
ATOM 766 N N . ARG A 1 100 ? 15.830 12.112 -7.564 1.00 88.12 100 ARG A N 1
ATOM 767 C CA . ARG A 1 100 ? 16.453 13.082 -6.648 1.00 88.12 100 ARG A CA 1
ATOM 768 C C . ARG A 1 100 ? 16.412 14.515 -7.172 1.00 88.12 100 ARG A C 1
ATOM 770 O O . ARG A 1 100 ? 16.338 15.429 -6.362 1.00 88.12 100 ARG A O 1
ATOM 777 N N . ALA A 1 101 ? 16.457 14.702 -8.490 1.00 84.88 101 ALA A N 1
ATOM 778 C CA . ALA A 1 101 ? 16.370 16.021 -9.114 1.00 84.88 101 ALA A CA 1
ATOM 779 C C . ALA A 1 101 ? 14.996 16.688 -8.919 1.00 84.88 101 ALA A C 1
ATOM 781 O O . ALA A 1 101 ? 14.900 17.907 -8.981 1.00 84.88 101 ALA A O 1
ATOM 782 N N . GLY A 1 102 ? 13.942 15.913 -8.634 1.00 76.75 102 GLY A N 1
ATOM 783 C CA . GLY A 1 102 ? 12.621 16.467 -8.332 1.00 76.75 102 GLY A CA 1
ATOM 784 C C . GLY A 1 102 ? 11.799 16.874 -9.559 1.00 76.75 102 GLY A C 1
ATOM 785 O O . GLY A 1 102 ? 10.732 17.459 -9.386 1.00 76.75 102 GLY A O 1
ATOM 786 N N . ASP A 1 103 ? 12.201 16.483 -10.776 1.00 65.38 103 ASP A N 1
ATOM 787 C CA . ASP A 1 103 ? 11.496 16.740 -12.057 1.00 65.38 103 ASP A CA 1
ATOM 788 C C . ASP A 1 103 ? 10.133 16.009 -12.185 1.00 65.38 103 ASP A C 1
ATOM 790 O O . ASP A 1 103 ? 9.595 15.776 -13.270 1.00 65.38 103 ASP A O 1
ATOM 794 N N . MET A 1 104 ? 9.565 15.607 -11.051 1.00 61.91 104 MET A N 1
ATOM 795 C CA . MET A 1 104 ? 8.377 14.784 -10.893 1.00 61.91 104 MET A CA 1
ATOM 796 C C . MET A 1 104 ? 7.074 15.531 -11.112 1.00 61.91 104 MET A C 1
ATOM 798 O O . MET A 1 104 ? 6.069 14.856 -11.099 1.00 61.91 104 MET A O 1
ATOM 802 N N . LEU A 1 105 ? 7.042 16.860 -11.247 1.00 54.09 105 LEU A N 1
ATOM 803 C CA . LEU A 1 105 ? 5.790 17.637 -11.207 1.00 54.09 105 LEU A CA 1
ATOM 804 C C . LEU A 1 105 ? 5.135 17.862 -12.581 1.00 54.09 105 LEU A C 1
ATOM 806 O O . LEU A 1 105 ? 4.023 18.378 -12.656 1.00 54.09 105 LEU A O 1
ATOM 810 N N . ILE A 1 106 ? 5.787 17.464 -13.676 1.00 57.16 106 ILE A N 1
ATOM 811 C CA . ILE A 1 106 ? 5.305 17.713 -15.043 1.00 57.16 106 ILE A CA 1
ATOM 812 C C . ILE A 1 106 ? 4.755 16.418 -15.657 1.00 57.16 106 ILE A C 1
ATOM 814 O O . ILE A 1 106 ? 5.380 15.361 -15.559 1.00 57.16 106 ILE A O 1
ATOM 818 N N . SER A 1 107 ? 3.622 16.508 -16.367 1.00 53.59 107 SER A N 1
ATOM 819 C CA . SER A 1 107 ? 2.908 15.409 -17.061 1.00 53.59 107 SER A CA 1
ATOM 820 C C . SER A 1 107 ? 3.773 14.529 -17.999 1.00 53.59 107 SER A C 1
ATOM 822 O O . SER A 1 107 ? 3.299 13.506 -18.496 1.00 53.59 107 SER A O 1
ATOM 824 N N . GLY A 1 108 ? 5.038 14.889 -18.232 1.00 62.31 108 GLY A N 1
ATOM 825 C CA . GLY A 1 108 ? 6.046 14.145 -18.986 1.00 62.31 108 GLY A CA 1
ATOM 826 C C . GLY A 1 108 ? 7.233 13.671 -18.138 1.00 62.31 108 GLY A C 1
ATOM 827 O O . GLY A 1 108 ? 8.363 13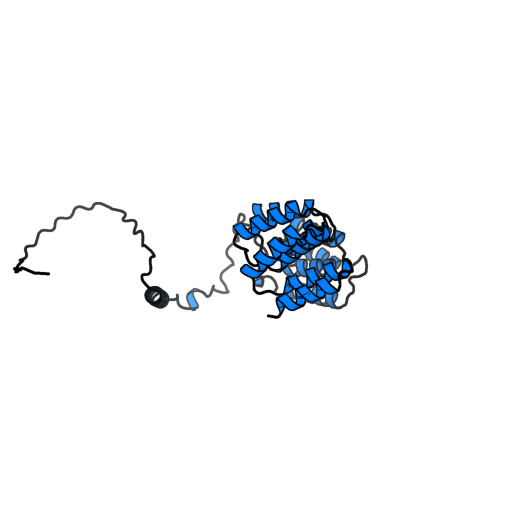.790 -18.597 1.00 62.31 108 GLY A O 1
ATOM 828 N N . ASN A 1 109 ? 6.998 13.167 -16.917 1.00 75.06 109 ASN A N 1
ATOM 829 C CA . ASN A 1 109 ? 8.046 12.727 -15.983 1.00 75.06 109 ASN A CA 1
ATOM 830 C C . ASN A 1 109 ? 9.175 11.940 -16.699 1.00 75.06 109 ASN A C 1
ATOM 832 O O . ASN A 1 109 ? 8.923 10.837 -17.212 1.00 75.06 109 ASN A O 1
ATOM 836 N N . PRO A 1 110 ? 10.417 12.465 -16.721 1.00 80.44 110 PRO A N 1
ATOM 837 C CA . PRO A 1 110 ? 11.538 11.845 -17.423 1.00 80.44 110 PRO A CA 1
ATOM 838 C C . PRO A 1 110 ? 11.803 10.400 -16.991 1.00 80.44 110 PRO A C 1
ATOM 840 O O . PRO A 1 110 ? 12.179 9.576 -17.825 1.00 80.44 110 PRO A O 1
ATOM 843 N N . CYS A 1 111 ? 11.549 10.051 -15.723 1.00 82.38 111 CYS A N 1
ATOM 844 C CA . CYS A 1 111 ? 11.683 8.679 -15.226 1.00 82.38 111 CYS A CA 1
ATOM 845 C C . CYS A 1 111 ? 10.681 7.741 -15.902 1.00 82.38 111 CYS A C 1
ATOM 847 O O . CYS A 1 111 ? 11.054 6.662 -16.363 1.00 82.38 111 CYS A O 1
ATOM 849 N N . LYS A 1 112 ? 9.414 8.167 -15.997 1.00 84.19 112 LYS A N 1
ATOM 850 C CA . LYS A 1 112 ? 8.340 7.409 -16.654 1.00 84.19 112 LYS A CA 1
ATOM 851 C C . LYS A 1 112 ? 8.666 7.189 -18.127 1.00 84.19 112 LYS A C 1
ATOM 853 O O . LYS A 1 112 ? 8.577 6.060 -18.603 1.00 84.19 112 LYS A O 1
ATOM 858 N N . ILE A 1 113 ? 9.060 8.244 -18.841 1.00 85.69 113 ILE A N 1
ATOM 859 C CA . ILE A 1 113 ? 9.405 8.156 -20.267 1.00 85.69 113 ILE A CA 1
ATOM 860 C C . ILE A 1 113 ? 10.616 7.240 -20.461 1.00 85.69 113 ILE A C 1
ATOM 862 O O . ILE A 1 113 ? 10.561 6.315 -21.270 1.00 85.69 113 ILE A O 1
ATOM 866 N N . CYS A 1 114 ? 11.676 7.447 -19.675 1.00 85.81 114 CYS A N 1
ATOM 867 C CA . CYS A 1 114 ? 12.893 6.646 -19.737 1.00 85.81 114 CYS A CA 1
ATOM 868 C C . CYS A 1 114 ? 12.602 5.161 -19.508 1.00 85.81 114 CYS A C 1
ATOM 870 O O . CYS A 1 114 ? 13.059 4.329 -20.286 1.00 85.81 114 CYS A O 1
ATOM 872 N N . ALA A 1 115 ? 11.794 4.819 -18.504 1.00 84.81 115 ALA A N 1
ATOM 873 C CA . ALA A 1 115 ? 11.476 3.427 -18.216 1.00 84.81 115 ALA A CA 1
ATOM 874 C C . ALA A 1 115 ? 10.535 2.793 -19.245 1.00 84.81 115 ALA A C 1
ATOM 876 O O . ALA A 1 115 ? 10.747 1.641 -19.612 1.00 84.81 115 ALA A O 1
ATOM 877 N N . ARG A 1 116 ? 9.544 3.531 -19.766 1.00 87.62 116 ARG A N 1
ATOM 878 C CA . ARG A 1 116 ? 8.687 3.034 -20.857 1.00 87.62 116 ARG A CA 1
ATOM 879 C C . ARG A 1 116 ? 9.486 2.771 -22.126 1.00 87.62 116 ARG A C 1
ATOM 881 O O . ARG A 1 116 ? 9.300 1.734 -22.747 1.00 87.62 116 ARG A O 1
ATOM 888 N N . HIS A 1 117 ? 10.401 3.671 -22.478 1.00 88.25 117 HIS A N 1
ATOM 889 C CA . HIS A 1 117 ? 11.309 3.464 -23.603 1.00 88.25 117 HIS A CA 1
ATOM 890 C C . HIS A 1 117 ? 12.268 2.291 -23.345 1.00 88.25 117 HIS A C 1
ATOM 892 O O . HIS A 1 117 ? 12.510 1.482 -24.235 1.00 88.25 117 HIS A O 1
ATOM 898 N N . ALA A 1 118 ? 12.776 2.155 -22.116 1.00 88.38 118 ALA A N 1
ATOM 899 C CA . ALA A 1 118 ? 13.692 1.080 -21.742 1.00 88.38 118 ALA A CA 1
ATOM 900 C C . ALA A 1 118 ? 13.069 -0.324 -21.827 1.00 88.38 118 ALA A C 1
ATOM 902 O O . ALA A 1 118 ? 13.787 -1.294 -22.038 1.00 88.38 118 ALA A O 1
ATOM 903 N N . VAL A 1 119 ? 11.744 -0.452 -21.692 1.00 88.94 119 VAL A N 1
ATOM 904 C CA . VAL A 1 119 ? 11.043 -1.733 -21.902 1.00 88.94 119 VAL A CA 1
ATOM 905 C C . VAL A 1 119 ? 11.213 -2.252 -23.331 1.00 88.94 119 VAL A C 1
ATOM 907 O O . VAL A 1 119 ? 11.315 -3.461 -23.519 1.00 88.94 119 VAL A O 1
ATOM 910 N N . PHE A 1 120 ? 11.274 -1.354 -24.317 1.00 87.44 120 PHE A N 1
ATOM 911 C CA . PHE A 1 120 ? 11.422 -1.702 -25.733 1.00 87.44 120 PHE A CA 1
ATOM 912 C C . PHE A 1 120 ? 12.871 -1.626 -26.228 1.00 87.44 120 PHE A C 1
ATOM 914 O O . PHE A 1 120 ? 13.141 -1.941 -27.384 1.00 87.44 120 PHE A O 1
ATOM 921 N N . SER A 1 121 ? 13.809 -1.196 -25.380 1.00 87.69 121 SER A N 1
ATOM 922 C CA . SER A 1 121 ? 15.231 -1.172 -25.712 1.00 87.69 121 SER A CA 1
ATOM 923 C C . SER A 1 121 ? 15.925 -2.464 -25.269 1.00 87.69 121 SER A C 1
ATOM 925 O O . SER A 1 121 ? 15.371 -3.281 -24.534 1.00 87.69 121 SER A O 1
ATOM 927 N N . ASN A 1 122 ? 17.200 -2.619 -25.638 1.00 83.50 122 ASN A N 1
ATOM 928 C CA . ASN A 1 122 ? 18.037 -3.725 -25.154 1.00 83.50 122 ASN A CA 1
ATOM 929 C C . ASN A 1 122 ? 18.239 -3.733 -23.624 1.00 83.50 122 ASN A C 1
ATOM 931 O O . ASN A 1 122 ? 18.770 -4.697 -23.078 1.00 83.50 122 ASN A O 1
ATOM 935 N N . THR A 1 123 ? 17.853 -2.670 -22.911 1.00 87.69 123 THR A N 1
ATOM 936 C CA . THR A 1 123 ? 18.046 -2.536 -21.463 1.00 87.69 123 THR A CA 1
ATOM 937 C C . THR A 1 123 ? 16.712 -2.610 -20.732 1.00 87.69 123 THR A C 1
ATOM 939 O O . THR A 1 123 ? 16.236 -1.611 -20.192 1.00 87.69 123 THR A O 1
ATOM 942 N N . ARG A 1 124 ? 16.113 -3.803 -20.688 1.00 87.81 124 ARG A N 1
ATOM 943 C CA . ARG A 1 124 ? 14.822 -4.016 -20.026 1.00 87.81 124 ARG A CA 1
ATOM 944 C C . ARG A 1 124 ? 14.905 -3.660 -18.531 1.00 87.81 124 ARG A C 1
ATOM 946 O O . ARG A 1 124 ? 15.819 -4.139 -17.848 1.00 87.81 124 ARG A O 1
ATOM 953 N N . PRO A 1 125 ? 13.991 -2.838 -17.982 1.00 91.50 125 PRO A N 1
ATOM 954 C CA . PRO A 1 125 ? 14.047 -2.452 -16.576 1.00 91.50 125 PRO A CA 1
ATOM 955 C C . PRO A 1 125 ? 13.846 -3.662 -15.658 1.00 91.50 125 PRO A C 1
ATOM 957 O O . PRO A 1 125 ? 13.220 -4.653 -16.032 1.00 91.50 125 PRO A O 1
ATOM 960 N N . THR A 1 126 ? 14.424 -3.606 -14.460 1.00 92.44 126 THR A N 1
ATOM 961 C CA . THR A 1 126 ? 14.166 -4.589 -13.398 1.00 92.44 126 THR A CA 1
ATOM 962 C C . THR A 1 126 ? 12.916 -4.221 -12.613 1.00 92.44 126 THR A C 1
ATOM 964 O O . THR A 1 126 ? 12.495 -3.057 -12.607 1.00 92.44 126 THR A O 1
ATOM 967 N N . VAL A 1 127 ? 12.378 -5.187 -11.862 1.00 92.69 127 VAL A N 1
ATOM 968 C CA . VAL A 1 127 ? 11.326 -4.928 -10.863 1.00 92.69 127 VAL A CA 1
ATOM 969 C C . VAL A 1 127 ? 11.733 -3.815 -9.882 1.00 92.69 127 VAL A C 1
ATOM 971 O O . VAL A 1 127 ? 10.915 -2.969 -9.535 1.00 92.69 127 VAL A O 1
ATOM 974 N N . PHE A 1 128 ? 13.018 -3.727 -9.512 1.00 93.25 128 PHE A N 1
ATOM 975 C CA . PHE A 1 128 ? 13.547 -2.684 -8.624 1.00 93.25 128 PHE A CA 1
ATOM 976 C C . PHE A 1 128 ? 13.452 -1.283 -9.233 1.00 93.25 128 PHE A C 1
ATOM 978 O O . PHE A 1 128 ? 13.052 -0.338 -8.553 1.00 93.25 128 PHE A O 1
ATOM 985 N N . THR A 1 129 ? 13.794 -1.136 -10.516 1.00 92.50 129 THR A N 1
ATOM 986 C CA . THR A 1 129 ? 13.658 0.140 -11.232 1.00 92.50 129 THR A CA 1
ATOM 987 C C . THR A 1 129 ? 12.191 0.533 -11.374 1.00 92.50 129 THR A C 1
ATOM 989 O O . THR A 1 129 ? 11.846 1.683 -11.114 1.00 92.50 129 THR A O 1
ATOM 992 N N . CYS A 1 130 ? 11.318 -0.420 -11.710 1.00 93.12 130 CYS A N 1
ATOM 993 C CA . CYS A 1 130 ? 9.877 -0.178 -11.804 1.00 93.12 130 CYS A CA 1
ATOM 994 C C . CYS A 1 130 ? 9.303 0.292 -10.458 1.00 93.12 130 CYS A C 1
ATOM 996 O O . CYS A 1 130 ? 8.622 1.316 -10.399 1.00 93.12 130 CYS A O 1
ATOM 998 N N . ASN A 1 131 ? 9.649 -0.396 -9.365 1.00 94.38 131 ASN A N 1
ATOM 999 C CA . ASN A 1 131 ? 9.200 -0.059 -8.015 1.00 94.38 131 ASN A CA 1
ATOM 1000 C C . ASN A 1 131 ? 9.690 1.321 -7.564 1.00 94.38 131 ASN A C 1
ATOM 1002 O O . ASN A 1 131 ? 8.918 2.061 -6.966 1.00 94.38 131 ASN A O 1
ATOM 1006 N N . ALA A 1 132 ? 10.933 1.702 -7.876 1.00 92.88 132 ALA A N 1
ATOM 1007 C CA . ALA A 1 132 ? 11.462 3.025 -7.537 1.00 92.88 132 ALA A CA 1
ATOM 1008 C C . ALA A 1 132 ? 10.683 4.163 -8.223 1.00 92.88 132 ALA A C 1
ATOM 1010 O O . ALA A 1 132 ? 10.372 5.182 -7.600 1.00 92.88 132 ALA A O 1
ATOM 1011 N N . ILE A 1 133 ? 10.326 3.979 -9.496 1.00 91.75 133 ILE A N 1
ATOM 1012 C CA . ILE A 1 133 ? 9.546 4.964 -10.255 1.00 91.75 133 ILE A CA 1
ATOM 1013 C C . ILE A 1 133 ? 8.125 5.045 -9.707 1.00 91.75 133 ILE A C 1
ATOM 1015 O O . ILE A 1 133 ? 7.646 6.131 -9.406 1.00 91.75 133 ILE A O 1
ATOM 1019 N N . MET A 1 134 ? 7.461 3.906 -9.508 1.00 93.12 134 MET A N 1
ATOM 1020 C CA . MET A 1 134 ? 6.107 3.903 -8.953 1.00 93.12 134 MET A CA 1
ATOM 1021 C C . MET A 1 134 ? 6.067 4.491 -7.538 1.00 93.12 134 MET A C 1
ATOM 1023 O O . MET A 1 134 ? 5.197 5.302 -7.250 1.00 93.12 134 MET A O 1
ATOM 1027 N N . ALA A 1 135 ? 7.024 4.153 -6.669 1.00 91.81 135 ALA A N 1
ATOM 1028 C CA . ALA A 1 135 ? 7.077 4.674 -5.303 1.00 91.81 135 ALA A CA 1
ATOM 1029 C C . ALA A 1 135 ? 7.316 6.190 -5.261 1.00 91.81 135 ALA A C 1
ATOM 1031 O O . ALA A 1 135 ? 6.750 6.887 -4.422 1.00 91.81 135 ALA A O 1
ATOM 1032 N N . SER A 1 136 ? 8.145 6.716 -6.163 1.00 89.62 136 SER A N 1
ATOM 1033 C CA . SER A 1 136 ? 8.364 8.162 -6.255 1.00 89.62 136 SER A CA 1
ATOM 1034 C C . SER A 1 136 ? 7.145 8.906 -6.806 1.00 89.62 136 SER A C 1
ATOM 1036 O O . SER A 1 136 ? 6.785 9.947 -6.266 1.00 89.62 136 SER A O 1
ATOM 1038 N N . MET A 1 137 ? 6.443 8.341 -7.791 1.00 89.62 137 MET A N 1
ATOM 1039 C CA . MET A 1 137 ? 5.180 8.896 -8.297 1.00 89.62 137 MET A CA 1
ATOM 1040 C C . MET A 1 137 ? 4.044 8.818 -7.269 1.00 89.62 137 MET A C 1
ATOM 1042 O O . MET A 1 137 ? 3.250 9.747 -7.153 1.00 89.62 137 MET A O 1
ATOM 1046 N N . TYR A 1 138 ? 3.996 7.744 -6.481 1.00 91.25 138 TYR A N 1
ATOM 1047 C CA . TYR A 1 138 ? 3.067 7.606 -5.362 1.00 91.25 138 TYR A CA 1
ATOM 1048 C C . TYR A 1 138 ? 3.279 8.716 -4.321 1.00 91.25 138 TYR A C 1
ATOM 1050 O O . TYR A 1 138 ? 2.319 9.363 -3.918 1.00 91.25 138 TYR A O 1
ATOM 1058 N N . ARG A 1 139 ? 4.536 9.030 -3.967 1.00 89.44 139 ARG A N 1
ATOM 1059 C CA . ARG A 1 139 ? 4.864 10.172 -3.086 1.00 89.44 139 ARG A CA 1
ATOM 1060 C C . ARG A 1 139 ? 4.458 11.525 -3.674 1.00 89.44 139 ARG A C 1
ATOM 1062 O O . ARG A 1 139 ? 4.180 12.447 -2.920 1.00 89.44 139 ARG A O 1
ATOM 1069 N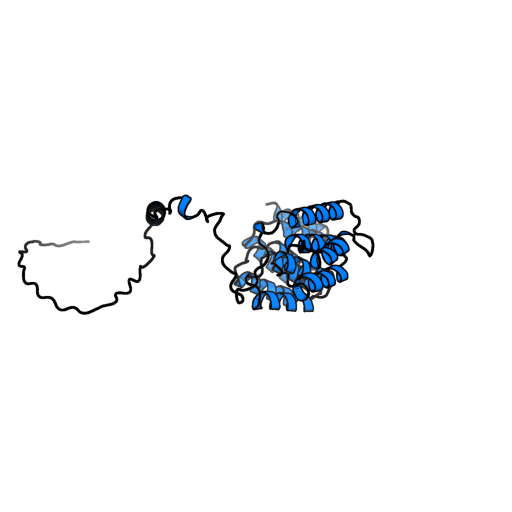 N . ALA A 1 140 ? 4.416 11.637 -5.000 1.00 87.75 140 ALA A N 1
ATOM 1070 C CA . ALA A 1 140 ? 3.897 12.809 -5.702 1.00 87.75 140 ALA A CA 1
ATOM 1071 C C . ALA A 1 140 ? 2.357 12.815 -5.820 1.00 87.75 140 ALA A C 1
ATOM 1073 O O . ALA A 1 140 ? 1.806 13.690 -6.479 1.00 87.75 140 ALA A O 1
ATOM 1074 N N . THR A 1 141 ? 1.648 11.868 -5.188 1.00 90.00 141 THR A N 1
ATOM 1075 C CA . THR A 1 141 ? 0.176 11.702 -5.201 1.00 90.00 141 THR A CA 1
ATOM 1076 C C . THR A 1 141 ? -0.433 11.413 -6.579 1.00 90.00 141 THR A C 1
ATOM 1078 O O . THR A 1 141 ? -1.631 11.565 -6.811 1.00 90.00 141 THR A O 1
ATOM 1081 N N . TRP A 1 142 ? 0.381 10.940 -7.523 1.00 89.00 142 TRP A N 1
ATOM 1082 C CA . TRP A 1 142 ? -0.032 10.642 -8.897 1.00 89.00 142 TRP A CA 1
ATOM 1083 C C . TRP A 1 142 ? -0.579 9.224 -9.037 1.00 89.00 142 TRP A C 1
ATOM 1085 O O . TRP A 1 142 ? -0.025 8.360 -9.725 1.00 89.00 142 TRP A O 1
ATOM 1095 N N . TYR A 1 143 ? -1.670 8.957 -8.321 1.00 91.25 143 TYR A N 1
ATOM 1096 C CA . TYR A 1 143 ? -2.189 7.602 -8.155 1.00 91.25 143 TYR A CA 1
ATOM 1097 C C . TYR A 1 143 ? -2.649 6.966 -9.472 1.00 91.25 143 TYR A C 1
ATOM 1099 O O . TYR A 1 143 ? -2.436 5.774 -9.701 1.00 91.25 143 TYR A O 1
ATOM 1107 N N . LYS A 1 144 ? -3.260 7.750 -10.371 1.00 90.81 144 LYS A N 1
ATOM 1108 C CA . LYS A 1 144 ? -3.732 7.259 -11.678 1.00 90.81 144 LYS A CA 1
ATOM 1109 C C . LYS A 1 144 ? -2.564 6.788 -12.541 1.00 90.81 144 LYS A C 1
ATOM 1111 O O . LYS A 1 144 ? -2.633 5.737 -13.179 1.00 90.81 144 LYS A O 1
ATOM 1116 N N . GLU A 1 145 ? -1.479 7.546 -12.528 1.00 89.56 145 GLU A N 1
ATOM 1117 C CA . GLU A 1 145 ? -0.287 7.277 -13.307 1.00 89.56 145 GLU A CA 1
ATOM 1118 C C . GLU A 1 145 ? 0.469 6.068 -12.762 1.00 89.56 145 GLU A C 1
ATOM 1120 O O . GLU A 1 145 ? 0.933 5.258 -13.562 1.00 89.56 145 GLU A O 1
ATOM 1125 N N . VAL A 1 146 ? 0.556 5.910 -11.436 1.00 92.56 146 VAL A N 1
ATOM 1126 C CA . VAL A 1 146 ? 1.146 4.717 -10.805 1.00 92.56 146 VAL A CA 1
ATOM 1127 C C . VAL A 1 146 ? 0.413 3.453 -11.248 1.00 92.56 146 VAL A C 1
ATOM 1129 O O . VAL A 1 146 ? 1.056 2.489 -11.656 1.00 92.56 146 VAL A O 1
ATOM 1132 N N . ILE A 1 147 ? -0.920 3.470 -11.259 1.00 93.38 147 ILE A N 1
ATOM 1133 C CA . ILE A 1 147 ? -1.732 2.312 -11.668 1.00 93.38 147 ILE A CA 1
ATOM 1134 C C . ILE A 1 147 ? -1.555 1.999 -13.151 1.00 93.38 147 ILE A C 1
ATOM 1136 O O . ILE A 1 147 ? -1.343 0.844 -13.520 1.00 93.38 147 ILE A O 1
ATOM 1140 N N . SER A 1 148 ? -1.576 3.024 -14.006 1.00 92.50 148 SER A N 1
ATOM 1141 C CA . SER A 1 148 ? -1.297 2.857 -15.436 1.00 92.50 148 SER A CA 1
ATOM 1142 C C . SER A 1 148 ? 0.099 2.269 -15.673 1.00 92.50 148 SER A C 1
ATOM 1144 O O . SER A 1 148 ? 0.289 1.415 -16.541 1.00 92.50 148 SER A O 1
ATOM 1146 N N . LEU A 1 149 ? 1.085 2.700 -14.883 1.00 92.06 149 LEU A N 1
ATOM 1147 C CA . LEU A 1 149 ? 2.452 2.214 -14.987 1.00 92.06 149 LEU A CA 1
ATOM 1148 C C . LEU A 1 149 ? 2.591 0.774 -14.478 1.00 92.06 149 LEU A C 1
ATOM 1150 O O . LEU A 1 149 ? 3.292 -0.013 -15.110 1.00 92.06 149 LEU A O 1
ATOM 1154 N N . PHE A 1 150 ? 1.889 0.417 -13.401 1.00 94.25 150 PHE A N 1
ATOM 1155 C CA . PHE A 1 150 ? 1.824 -0.953 -12.899 1.00 94.25 150 PHE A CA 1
ATOM 1156 C C . PHE A 1 150 ? 1.278 -1.896 -13.977 1.00 94.25 150 PHE A C 1
ATOM 1158 O O . PHE A 1 150 ? 1.921 -2.887 -14.312 1.00 94.25 150 PHE A O 1
ATOM 1165 N N . GLN A 1 151 ? 0.142 -1.550 -14.592 1.00 92.94 151 GLN A N 1
ATOM 1166 C CA . GLN A 1 151 ? -0.445 -2.343 -15.678 1.00 92.94 151 GLN A CA 1
ATOM 1167 C C . GLN A 1 151 ? 0.517 -2.483 -16.867 1.00 92.94 151 GLN A C 1
ATOM 1169 O O . GLN A 1 151 ? 0.683 -3.570 -17.416 1.00 92.94 151 GLN A O 1
ATOM 1174 N N . PHE A 1 152 ? 1.200 -1.403 -17.248 1.00 92.88 152 PHE A N 1
ATOM 1175 C CA . PHE A 1 152 ? 2.180 -1.443 -18.331 1.00 92.88 152 PHE A CA 1
ATOM 1176 C C . PHE A 1 152 ? 3.382 -2.353 -18.010 1.00 92.88 152 PHE A C 1
ATOM 1178 O O . PHE A 1 152 ? 3.779 -3.178 -18.836 1.00 92.88 152 PHE A O 1
ATOM 1185 N N . PHE A 1 153 ? 3.966 -2.242 -16.814 1.00 92.69 153 PHE A N 1
ATOM 1186 C CA . PHE A 1 153 ? 5.131 -3.050 -16.452 1.00 92.69 153 PHE A CA 1
ATOM 1187 C C . PHE A 1 153 ? 4.780 -4.522 -16.235 1.00 92.69 153 PHE A C 1
ATOM 1189 O O . PHE A 1 153 ? 5.417 -5.400 -16.813 1.00 92.69 153 PHE A O 1
ATOM 1196 N N . PHE A 1 154 ? 3.750 -4.802 -15.445 1.00 91.25 154 PHE A N 1
ATOM 1197 C CA . PHE A 1 154 ? 3.516 -6.159 -14.960 1.00 91.25 154 PHE A CA 1
ATOM 1198 C C . PHE A 1 154 ? 2.517 -6.950 -15.804 1.00 91.25 154 PHE A C 1
ATOM 1200 O O . PHE A 1 154 ? 2.654 -8.164 -15.904 1.00 91.25 154 PHE A O 1
ATOM 1207 N N . ASN A 1 155 ? 1.580 -6.281 -16.488 1.00 89.00 155 ASN A N 1
ATOM 1208 C CA . ASN A 1 155 ? 0.566 -6.977 -17.291 1.00 89.00 155 ASN A CA 1
ATOM 1209 C C . ASN A 1 155 ? 0.899 -6.971 -18.790 1.00 89.00 155 ASN A C 1
ATOM 1211 O O . ASN A 1 155 ? 0.526 -7.901 -19.494 1.00 89.00 155 ASN A O 1
ATOM 1215 N N . GLN A 1 156 ? 1.575 -5.930 -19.296 1.00 90.12 156 GLN A N 1
ATOM 1216 C CA . GLN A 1 156 ? 1.822 -5.770 -20.740 1.00 90.12 156 GLN A CA 1
ATOM 1217 C C . GLN A 1 156 ? 3.258 -6.086 -21.164 1.00 90.12 156 GLN A C 1
ATOM 1219 O O . GLN A 1 156 ? 3.486 -6.434 -22.319 1.00 90.12 156 GLN A O 1
ATOM 1224 N N . SER A 1 157 ? 4.237 -5.949 -20.266 1.00 86.44 157 SER A N 1
ATOM 1225 C CA . SER A 1 157 ? 5.655 -6.092 -20.621 1.00 86.44 157 SER A CA 1
ATOM 1226 C C . SER A 1 157 ? 6.354 -7.271 -19.955 1.00 86.44 157 SER A C 1
ATOM 1228 O O . SER A 1 157 ? 7.582 -7.283 -19.900 1.00 86.44 157 SER A O 1
ATOM 1230 N N . ASN A 1 158 ? 5.599 -8.279 -19.497 1.00 85.12 158 ASN A N 1
ATOM 1231 C CA . ASN A 1 158 ? 6.081 -9.555 -18.942 1.00 85.12 158 ASN A CA 1
ATOM 1232 C C . ASN A 1 158 ? 7.096 -9.422 -17.789 1.00 85.12 158 ASN A C 1
ATOM 1234 O O . ASN A 1 158 ? 7.951 -10.295 -17.613 1.00 85.12 158 ASN A O 1
ATOM 1238 N N . ILE A 1 159 ? 7.104 -8.300 -17.066 1.00 89.56 159 ILE A N 1
ATOM 1239 C CA . ILE A 1 159 ? 7.909 -8.151 -15.848 1.00 89.56 159 ILE A CA 1
ATOM 1240 C C . ILE A 1 159 ? 7.091 -8.760 -14.712 1.00 89.56 159 ILE A C 1
ATOM 1242 O O . ILE A 1 159 ? 5.904 -8.487 -14.599 1.00 89.56 159 ILE A O 1
ATOM 1246 N N . VAL A 1 160 ? 7.704 -9.580 -13.865 1.00 89.19 160 VAL A N 1
ATOM 1247 C CA . VAL A 1 160 ? 6.983 -10.218 -12.756 1.00 89.19 160 VAL A CA 1
ATOM 1248 C C . VAL A 1 160 ? 6.986 -9.287 -11.539 1.00 89.19 160 VAL A C 1
ATOM 1250 O O . VAL A 1 160 ? 8.068 -8.872 -11.103 1.00 89.19 160 VAL A O 1
ATOM 1253 N N . PRO A 1 161 ? 5.814 -8.940 -10.977 1.00 90.19 161 PRO A N 1
ATOM 1254 C CA . PRO A 1 161 ? 5.735 -8.117 -9.778 1.00 90.19 161 PRO A CA 1
ATOM 1255 C C . PRO A 1 161 ? 6.232 -8.890 -8.556 1.00 90.19 161 PRO A C 1
ATOM 1257 O O . PRO A 1 161 ? 6.042 -10.099 -8.431 1.00 90.19 161 PRO A O 1
ATOM 1260 N N . ASN A 1 162 ? 6.847 -8.174 -7.618 1.00 89.44 162 ASN A N 1
ATOM 1261 C CA . ASN A 1 162 ? 7.192 -8.719 -6.310 1.00 89.44 162 ASN A CA 1
ATOM 1262 C C . ASN A 1 162 ? 6.324 -8.093 -5.212 1.00 89.44 162 ASN A C 1
ATOM 1264 O O . ASN A 1 162 ? 5.494 -7.219 -5.457 1.00 89.44 162 ASN A O 1
ATOM 1268 N N . ILE A 1 163 ? 6.546 -8.527 -3.975 1.00 87.75 163 ILE A N 1
ATOM 1269 C CA . ILE A 1 163 ? 5.829 -8.047 -2.788 1.00 87.75 163 ILE A CA 1
ATOM 1270 C C . ILE A 1 163 ? 5.866 -6.516 -2.642 1.00 87.75 163 ILE A C 1
ATOM 1272 O O . ILE A 1 163 ? 4.883 -5.897 -2.249 1.00 87.75 163 ILE A O 1
ATOM 1276 N N . VAL A 1 164 ? 6.981 -5.883 -3.026 1.00 89.62 164 VAL A N 1
ATOM 1277 C CA . VAL A 1 164 ? 7.139 -4.425 -2.979 1.00 89.62 164 VAL A CA 1
ATOM 1278 C C . VAL A 1 164 ? 6.291 -3.761 -4.064 1.00 89.62 164 VAL A C 1
ATOM 1280 O O . VAL A 1 164 ? 5.659 -2.746 -3.789 1.00 89.62 164 VAL A O 1
ATOM 1283 N N . SER A 1 165 ? 6.226 -4.343 -5.266 1.00 91.69 165 SER A N 1
ATOM 1284 C CA . SER A 1 165 ? 5.360 -3.865 -6.352 1.00 91.69 165 SER A CA 1
ATOM 1285 C C . SER A 1 165 ? 3.893 -3.861 -5.923 1.00 91.69 165 SER A C 1
ATOM 1287 O O . SER A 1 165 ? 3.209 -2.851 -6.083 1.00 91.69 165 SER A O 1
ATOM 1289 N N . TYR A 1 166 ? 3.429 -4.965 -5.332 1.00 91.06 166 TYR A N 1
ATOM 1290 C CA . TYR A 1 166 ? 2.059 -5.078 -4.836 1.00 91.06 166 TYR A CA 1
ATOM 1291 C C . TYR A 1 166 ? 1.770 -4.127 -3.678 1.00 91.06 166 TYR A C 1
ATOM 1293 O O . TYR A 1 166 ? 0.720 -3.498 -3.678 1.00 91.06 166 TYR A O 1
ATOM 1301 N N . ASN A 1 167 ? 2.701 -3.947 -2.738 1.00 90.19 167 ASN A N 1
ATOM 1302 C CA . ASN A 1 167 ? 2.518 -2.979 -1.655 1.00 90.19 167 ASN A CA 1
ATOM 1303 C C . ASN A 1 167 ? 2.368 -1.548 -2.185 1.00 90.19 167 ASN A C 1
ATOM 1305 O O . ASN A 1 167 ? 1.496 -0.820 -1.726 1.00 90.19 167 ASN A O 1
ATOM 1309 N N . VAL A 1 168 ? 3.158 -1.149 -3.190 1.00 92.56 168 VAL A N 1
ATOM 1310 C CA . VAL A 1 168 ? 2.987 0.168 -3.827 1.00 92.56 168 VAL A CA 1
ATOM 1311 C C . VAL A 1 168 ? 1.606 0.286 -4.477 1.00 92.56 168 VAL A C 1
ATOM 1313 O O . VAL A 1 168 ? 0.955 1.319 -4.325 1.00 92.56 168 VAL A O 1
ATOM 1316 N N . LEU A 1 169 ? 1.135 -0.761 -5.162 1.00 93.56 169 LEU A N 1
ATOM 1317 C CA . LEU A 1 169 ? -0.192 -0.773 -5.780 1.00 93.56 169 LEU A CA 1
ATOM 1318 C C . LEU A 1 169 ? -1.317 -0.675 -4.737 1.00 93.56 169 LEU A C 1
ATOM 1320 O O . LEU A 1 169 ? -2.214 0.149 -4.895 1.00 93.56 169 LEU A O 1
ATOM 1324 N N . ILE A 1 170 ? -1.243 -1.470 -3.667 1.00 92.50 170 ILE A N 1
ATOM 1325 C CA . ILE A 1 170 ? -2.210 -1.469 -2.561 1.00 92.50 170 ILE A CA 1
ATOM 1326 C C . ILE A 1 170 ? -2.290 -0.076 -1.939 1.00 92.50 170 ILE A C 1
ATOM 1328 O O . ILE A 1 170 ? -3.375 0.494 -1.897 1.00 92.50 170 ILE A O 1
ATOM 1332 N N . ASN A 1 171 ? -1.155 0.523 -1.568 1.00 91.12 171 ASN A N 1
ATOM 1333 C CA . ASN A 1 171 ? -1.117 1.869 -0.985 1.00 91.12 171 ASN A CA 1
ATOM 1334 C C . ASN A 1 171 ? -1.744 2.907 -1.909 1.00 91.12 171 ASN A C 1
ATOM 1336 O O . ASN A 1 171 ? -2.539 3.735 -1.482 1.00 91.12 171 ASN A O 1
ATOM 1340 N N . THR A 1 172 ? -1.409 2.822 -3.195 1.00 93.69 172 THR A N 1
ATOM 1341 C CA . THR A 1 172 ? -1.926 3.732 -4.217 1.00 93.69 172 THR A CA 1
ATOM 1342 C C . THR A 1 172 ? -3.444 3.640 -4.344 1.00 93.69 172 THR A C 1
ATOM 1344 O O . THR A 1 172 ? -4.107 4.656 -4.541 1.00 93.69 172 THR A O 1
ATOM 1347 N N . HIS A 1 173 ? -4.014 2.437 -4.273 1.00 93.56 173 HIS A N 1
ATOM 1348 C CA . HIS A 1 173 ? -5.460 2.263 -4.341 1.00 93.56 173 HIS A CA 1
ATOM 1349 C C . HIS A 1 173 ? -6.163 2.620 -3.024 1.00 93.56 173 HIS A C 1
ATOM 1351 O O . HIS A 1 173 ? -7.234 3.223 -3.101 1.00 93.56 173 HIS A O 1
ATOM 1357 N N . CYS A 1 174 ? -5.563 2.325 -1.862 1.00 91.25 174 CYS A N 1
ATOM 1358 C CA . CYS A 1 174 ? -6.057 2.755 -0.549 1.00 91.25 174 CYS A CA 1
ATOM 1359 C C . CYS A 1 174 ? -6.170 4.282 -0.481 1.00 91.25 174 CYS A C 1
ATOM 1361 O O . CYS A 1 174 ? -7.265 4.796 -0.284 1.00 91.25 174 CYS A O 1
ATOM 1363 N N . ASP A 1 175 ? -5.083 5.006 -0.764 1.00 89.31 175 ASP A N 1
ATOM 1364 C CA . ASP A 1 175 ? -5.070 6.476 -0.696 1.00 89.31 175 ASP A CA 1
ATOM 1365 C C . ASP A 1 175 ? -5.910 7.130 -1.814 1.00 89.31 175 ASP A C 1
ATOM 1367 O O . ASP A 1 175 ? -6.288 8.297 -1.728 1.00 89.31 175 ASP A O 1
ATOM 1371 N N . ALA A 1 176 ? -6.227 6.384 -2.878 1.00 89.50 176 ALA A N 1
ATOM 1372 C CA . ALA A 1 176 ? -7.185 6.799 -3.902 1.00 89.50 176 ALA A CA 1
ATOM 1373 C C . ALA A 1 176 ? -8.647 6.452 -3.552 1.00 89.50 176 ALA A C 1
ATOM 1375 O O . ALA A 1 176 ? -9.513 6.609 -4.415 1.00 89.50 176 ALA A O 1
ATOM 1376 N N . GLY A 1 177 ? -8.920 5.924 -2.352 1.00 87.50 177 GLY A N 1
ATOM 1377 C CA . GLY A 1 177 ? -10.256 5.545 -1.875 1.00 87.50 177 GLY A CA 1
ATOM 1378 C C . GLY A 1 177 ? -10.877 4.336 -2.585 1.00 87.50 177 GLY A C 1
ATOM 1379 O O . GLY A 1 177 ? -12.073 4.091 -2.465 1.00 87.50 177 GLY A O 1
ATOM 1380 N N . ARG A 1 178 ? -10.100 3.568 -3.359 1.00 91.25 178 ARG A N 1
ATOM 1381 C CA . ARG A 1 178 ? -10.590 2.428 -4.160 1.00 91.25 178 ARG A CA 1
ATOM 1382 C C . ARG A 1 178 ? -10.371 1.102 -3.444 1.00 91.25 178 ARG A C 1
ATOM 1384 O O . ARG A 1 178 ? -9.692 0.218 -3.963 1.00 91.25 178 ARG A O 1
ATOM 1391 N N . VAL A 1 179 ? -10.950 0.977 -2.256 1.00 91.19 179 VAL A N 1
ATOM 1392 C CA . VAL A 1 179 ? -10.758 -0.171 -1.358 1.00 91.19 179 VAL A CA 1
ATOM 1393 C C . VAL A 1 179 ? -11.285 -1.501 -1.906 1.00 91.19 179 VAL A C 1
ATOM 1395 O O . VAL A 1 179 ? -10.688 -2.533 -1.625 1.00 91.19 179 VAL A O 1
ATOM 1398 N N . ASP A 1 180 ? -12.321 -1.508 -2.748 1.00 92.31 180 ASP A N 1
ATOM 1399 C CA . ASP A 1 180 ? -12.803 -2.749 -3.382 1.00 92.31 180 ASP A CA 1
ATOM 1400 C C . ASP A 1 180 ? -11.725 -3.382 -4.269 1.00 92.31 180 ASP A C 1
ATOM 1402 O O . ASP A 1 180 ? -11.391 -4.555 -4.129 1.00 92.31 180 ASP A O 1
ATOM 1406 N N . VAL A 1 181 ? -11.079 -2.556 -5.098 1.00 93.00 181 VAL A N 1
ATOM 1407 C CA . VAL A 1 181 ? -9.977 -2.997 -5.965 1.00 93.00 181 VAL A CA 1
ATOM 1408 C C . VAL A 1 181 ? -8.794 -3.488 -5.134 1.00 93.00 181 VAL A C 1
ATOM 1410 O O . VAL A 1 181 ? -8.081 -4.404 -5.532 1.00 93.00 181 VAL A O 1
ATOM 1413 N N . VAL A 1 182 ? -8.567 -2.888 -3.965 1.00 91.25 182 VAL A N 1
ATOM 1414 C CA . VAL A 1 182 ? -7.515 -3.331 -3.049 1.00 91.25 182 VAL A CA 1
ATOM 1415 C C . VAL A 1 182 ? -7.784 -4.751 -2.541 1.00 91.25 182 VAL A C 1
ATOM 1417 O O . VAL A 1 182 ? -6.854 -5.559 -2.493 1.00 91.25 182 VAL A O 1
ATOM 1420 N N . LEU A 1 183 ? -9.031 -5.070 -2.187 1.00 91.88 183 LEU A N 1
ATOM 1421 C CA . LEU A 1 183 ? -9.420 -6.414 -1.754 1.00 91.88 183 LEU A CA 1
ATOM 1422 C C . LEU A 1 183 ? -9.278 -7.435 -2.892 1.00 91.88 183 LEU A C 1
ATOM 1424 O O . LEU A 1 183 ? -8.784 -8.536 -2.652 1.00 91.88 183 LEU A O 1
ATOM 1428 N N . ASP A 1 184 ? -9.597 -7.049 -4.130 1.00 92.56 184 ASP A N 1
ATOM 1429 C CA . ASP A 1 184 ? -9.362 -7.888 -5.312 1.00 92.56 184 ASP A CA 1
ATOM 1430 C C . ASP A 1 184 ? -7.866 -8.170 -5.519 1.00 92.56 184 ASP A C 1
ATOM 1432 O O . ASP A 1 184 ? -7.460 -9.308 -5.769 1.00 92.56 184 ASP A O 1
ATOM 1436 N N . VAL A 1 185 ? -7.015 -7.147 -5.367 1.00 90.62 185 VAL A N 1
ATOM 1437 C CA . VAL A 1 185 ? -5.553 -7.300 -5.439 1.00 90.62 185 VAL A CA 1
ATOM 1438 C C . VAL A 1 185 ? -5.045 -8.201 -4.311 1.00 90.62 185 VAL A C 1
ATOM 1440 O O . VAL A 1 185 ? -4.191 -9.054 -4.551 1.00 90.62 185 VAL A O 1
ATOM 1443 N N . TYR A 1 186 ? -5.577 -8.066 -3.095 1.00 91.06 186 TYR A N 1
ATOM 1444 C CA . TYR A 1 186 ? -5.234 -8.938 -1.971 1.00 91.06 186 TYR A CA 1
ATOM 1445 C C . TYR A 1 186 ? -5.612 -10.402 -2.244 1.00 91.06 186 TYR A C 1
ATOM 1447 O O . TYR A 1 186 ? -4.775 -11.293 -2.080 1.00 91.06 186 TYR A O 1
ATOM 1455 N N . ALA A 1 187 ? -6.824 -10.653 -2.744 1.00 90.69 187 ALA A N 1
ATOM 1456 C CA . ALA A 1 187 ? -7.266 -11.985 -3.148 1.00 90.69 187 ALA A CA 1
ATOM 1457 C C . ALA A 1 187 ? -6.392 -12.558 -4.277 1.00 90.69 187 ALA A C 1
ATOM 1459 O O . ALA A 1 187 ? -6.017 -13.732 -4.244 1.00 90.69 187 ALA A O 1
ATOM 1460 N N . HIS A 1 188 ? -5.995 -11.723 -5.242 1.00 88.44 188 HIS A N 1
ATOM 1461 C CA . HIS A 1 188 ? -5.085 -12.121 -6.311 1.00 88.44 188 HIS A CA 1
ATOM 1462 C C . HIS A 1 188 ? -3.712 -12.554 -5.776 1.00 88.44 188 HIS A C 1
ATOM 1464 O O . HIS A 1 188 ? -3.180 -13.564 -6.241 1.00 88.44 188 HIS A O 1
ATOM 1470 N N . ILE A 1 189 ? -3.155 -11.835 -4.793 1.00 87.81 189 ILE A N 1
ATOM 1471 C CA . ILE A 1 189 ? -1.890 -12.201 -4.135 1.00 87.81 189 ILE A CA 1
ATOM 1472 C C . ILE A 1 189 ? -2.037 -13.549 -3.428 1.00 87.81 189 ILE A C 1
ATOM 1474 O O . ILE A 1 189 ? -1.193 -14.418 -3.620 1.00 87.81 189 ILE A O 1
ATOM 1478 N N . LEU A 1 190 ? -3.115 -13.754 -2.665 1.00 86.38 190 LEU A N 1
ATOM 1479 C CA . LEU A 1 190 ? -3.358 -15.019 -1.964 1.00 86.38 190 LEU A CA 1
ATOM 1480 C C . LEU A 1 190 ? -3.463 -16.221 -2.913 1.00 86.38 190 LEU A C 1
ATOM 1482 O O . LEU A 1 190 ? -3.014 -17.308 -2.561 1.00 86.38 190 LEU A O 1
ATOM 1486 N N . ALA A 1 191 ? -4.052 -16.031 -4.095 1.00 86.38 191 ALA A N 1
ATOM 1487 C CA . ALA A 1 191 ? -4.270 -17.109 -5.055 1.00 86.38 191 ALA A CA 1
ATOM 1488 C C . ALA A 1 191 ? -3.054 -17.398 -5.951 1.00 86.38 191 ALA A C 1
ATOM 1490 O O . ALA A 1 191 ? -2.836 -18.549 -6.321 1.00 86.38 191 ALA A O 1
ATOM 1491 N N . ASN A 1 192 ? -2.286 -16.370 -6.332 1.00 80.81 192 ASN A N 1
ATOM 1492 C CA . ASN A 1 192 ? -1.314 -16.478 -7.428 1.00 80.81 192 ASN A CA 1
ATOM 1493 C C . ASN A 1 192 ? 0.129 -16.156 -7.030 1.00 80.81 192 ASN A C 1
ATOM 1495 O O . ASN A 1 192 ? 1.051 -16.493 -7.775 1.00 80.81 192 ASN A O 1
ATOM 1499 N N . ALA A 1 193 ? 0.362 -15.477 -5.903 1.00 76.31 193 ALA A N 1
ATOM 1500 C CA . ALA A 1 193 ? 1.718 -15.116 -5.516 1.00 76.31 193 ALA A CA 1
ATOM 1501 C C . ALA A 1 193 ? 2.424 -16.293 -4.822 1.00 76.31 193 ALA A C 1
ATOM 1503 O O . ALA A 1 193 ? 1.834 -16.966 -3.979 1.00 76.31 193 ALA A O 1
ATOM 1504 N N . PRO A 1 194 ? 3.729 -16.503 -5.078 1.00 72.12 194 PRO A N 1
ATOM 1505 C CA . PRO A 1 194 ? 4.515 -17.520 -4.379 1.00 72.12 194 PRO A CA 1
ATOM 1506 C C . PRO A 1 194 ? 4.855 -17.123 -2.927 1.00 72.12 194 PRO A C 1
ATOM 1508 O O . PRO A 1 194 ? 5.649 -17.795 -2.273 1.00 72.12 194 PRO A O 1
ATOM 1511 N N . PHE A 1 195 ? 4.312 -16.008 -2.430 1.00 73.12 195 PHE A N 1
ATOM 1512 C CA . PHE A 1 195 ? 4.559 -15.464 -1.099 1.00 73.12 195 PHE A CA 1
ATOM 1513 C C . PHE A 1 195 ? 3.241 -15.083 -0.418 1.00 73.12 195 PHE A C 1
ATOM 1515 O O . PHE A 1 195 ? 2.326 -14.565 -1.055 1.00 73.12 195 PHE A O 1
ATOM 1522 N N . GLY A 1 196 ? 3.168 -15.301 0.897 1.00 72.06 196 GLY A N 1
ATOM 1523 C CA . GLY A 1 196 ? 2.054 -14.825 1.713 1.00 72.06 196 GLY A CA 1
ATOM 1524 C C . GLY A 1 196 ? 2.093 -13.301 1.912 1.00 72.06 196 GLY A C 1
ATOM 1525 O O . GLY A 1 196 ? 3.175 -12.704 1.844 1.00 72.06 196 GLY A O 1
ATOM 1526 N N . PRO A 1 197 ? 0.945 -12.654 2.186 1.00 79.56 197 PRO A N 1
ATOM 1527 C CA . PRO A 1 197 ? 0.903 -11.234 2.506 1.00 79.56 197 PRO A CA 1
ATOM 1528 C C . PRO A 1 197 ? 1.739 -10.940 3.764 1.00 79.56 197 PRO A C 1
ATOM 1530 O O . PRO A 1 197 ? 1.501 -11.551 4.806 1.00 79.56 197 PRO A O 1
ATOM 1533 N N . PRO A 1 198 ? 2.714 -10.023 3.702 1.00 81.06 198 PRO A N 1
ATOM 1534 C CA . PRO A 1 198 ? 3.524 -9.628 4.846 1.00 81.06 198 PRO A CA 1
ATOM 1535 C C . PRO A 1 198 ? 2.711 -8.755 5.812 1.00 81.06 198 PRO A C 1
ATOM 1537 O O . PRO A 1 198 ? 1.720 -8.142 5.421 1.00 81.06 198 PRO A O 1
ATOM 1540 N N . SER A 1 199 ? 3.203 -8.586 7.046 1.00 82.00 199 SER A N 1
ATOM 1541 C CA . SER A 1 199 ? 2.615 -7.677 8.056 1.00 82.00 199 SER A CA 1
ATOM 1542 C C . SER A 1 199 ? 2.339 -6.276 7.499 1.00 82.00 199 SER A C 1
ATOM 1544 O O . SER A 1 199 ? 1.284 -5.689 7.721 1.00 82.00 199 SER A O 1
ATOM 1546 N N . ALA A 1 200 ? 3.264 -5.768 6.674 1.00 83.69 200 ALA A N 1
ATOM 1547 C CA . ALA A 1 200 ? 3.108 -4.484 6.007 1.00 83.69 200 ALA A CA 1
ATOM 1548 C C . ALA A 1 200 ? 1.829 -4.407 5.161 1.00 83.69 200 ALA A C 1
ATOM 1550 O O . ALA A 1 200 ? 1.192 -3.364 5.143 1.00 83.69 200 ALA A O 1
ATOM 1551 N N . THR A 1 201 ? 1.413 -5.475 4.484 1.00 85.94 201 THR A N 1
ATOM 1552 C CA . THR A 1 201 ? 0.187 -5.460 3.679 1.00 85.94 201 THR A CA 1
ATOM 1553 C C . THR A 1 201 ? -1.046 -5.277 4.560 1.00 85.94 201 THR A C 1
ATOM 1555 O O . THR A 1 201 ? -1.860 -4.408 4.265 1.00 85.94 201 THR A O 1
ATOM 1558 N N . TYR A 1 202 ? -1.134 -5.974 5.697 1.00 89.62 202 TYR A N 1
ATOM 1559 C CA . TYR A 1 202 ? -2.226 -5.792 6.663 1.00 89.62 202 TYR A CA 1
ATOM 1560 C C . TYR A 1 202 ? -2.302 -4.357 7.200 1.00 89.62 202 TYR A C 1
ATOM 1562 O O . TYR A 1 202 ? -3.399 -3.809 7.299 1.00 89.62 202 TYR A O 1
ATOM 1570 N N . ARG A 1 203 ? -1.159 -3.703 7.467 1.00 89.69 203 ARG A N 1
ATOM 1571 C CA . ARG A 1 203 ? -1.120 -2.279 7.873 1.00 89.69 203 ARG A CA 1
ATOM 1572 C C . ARG A 1 203 ? -1.809 -1.371 6.863 1.00 89.69 203 ARG A C 1
ATOM 1574 O O . ARG A 1 203 ? -2.634 -0.548 7.241 1.00 89.69 203 ARG A O 1
ATOM 1581 N N . HIS A 1 204 ? -1.477 -1.515 5.584 1.00 89.19 204 HIS A N 1
ATOM 1582 C CA . HIS A 1 204 ? -2.017 -0.637 4.546 1.00 89.19 204 HIS A CA 1
ATOM 1583 C C . HIS A 1 204 ? -3.479 -0.954 4.219 1.00 89.19 204 HIS A C 1
ATOM 1585 O O . HIS A 1 204 ? -4.263 -0.035 3.994 1.00 89.19 204 HIS A O 1
ATOM 1591 N N . LEU A 1 205 ? -3.857 -2.237 4.241 1.00 91.62 205 LEU A N 1
ATOM 1592 C CA . LEU A 1 205 ? -5.241 -2.673 4.053 1.00 91.62 205 LEU A CA 1
ATOM 1593 C C . LEU A 1 205 ? -6.152 -2.149 5.160 1.00 91.62 205 LEU A C 1
ATOM 1595 O O . LEU A 1 205 ? -7.185 -1.553 4.877 1.00 91.62 205 LEU A O 1
ATOM 1599 N N . THR A 1 206 ? -5.755 -2.333 6.420 1.00 93.31 206 THR A N 1
ATOM 1600 C CA . THR A 1 206 ? -6.546 -1.863 7.565 1.00 93.31 206 THR A CA 1
ATOM 1601 C C . THR A 1 206 ? -6.650 -0.347 7.599 1.00 93.31 206 THR A C 1
ATOM 1603 O O . THR A 1 206 ? -7.748 0.154 7.810 1.00 93.31 206 THR A O 1
ATOM 1606 N N . LYS A 1 207 ? -5.562 0.381 7.301 1.00 92.00 207 LYS A N 1
ATOM 1607 C CA . LYS A 1 207 ? -5.599 1.843 7.154 1.00 92.00 207 LYS A CA 1
ATOM 1608 C C . LYS A 1 207 ? -6.629 2.272 6.101 1.00 92.00 207 LYS A C 1
ATOM 1610 O O . LYS A 1 207 ? -7.544 3.018 6.423 1.00 92.00 207 LYS A O 1
ATOM 1615 N N . GLY A 1 208 ? -6.509 1.760 4.874 1.00 92.19 208 GLY A N 1
ATOM 1616 C CA . GLY A 1 208 ? -7.392 2.153 3.773 1.00 92.19 208 GLY A CA 1
ATOM 1617 C C . GLY A 1 208 ? -8.859 1.785 4.008 1.00 92.19 208 GLY A C 1
ATOM 1618 O O . GLY A 1 208 ? -9.745 2.553 3.655 1.00 92.19 208 GLY A O 1
ATOM 1619 N N . LEU A 1 209 ? -9.134 0.633 4.632 1.00 93.31 209 LEU A N 1
ATOM 1620 C CA . LEU A 1 209 ? -10.500 0.225 4.982 1.00 93.31 209 LEU A CA 1
ATOM 1621 C C . LEU A 1 209 ? -11.114 1.110 6.069 1.00 93.31 209 LEU A C 1
ATOM 1623 O O . LEU A 1 209 ? -12.298 1.423 5.982 1.00 93.31 209 LEU A O 1
ATOM 1627 N N . VAL A 1 210 ? -10.329 1.515 7.071 1.00 93.56 210 VAL A N 1
ATOM 1628 C CA . VAL A 1 210 ? -10.782 2.452 8.109 1.00 93.56 210 VAL A CA 1
ATOM 1629 C C . VAL A 1 210 ? -11.083 3.822 7.502 1.00 93.56 210 VAL A C 1
ATOM 1631 O O . VAL A 1 210 ? -12.168 4.341 7.723 1.00 93.56 210 VAL A O 1
ATOM 1634 N N . GLU A 1 211 ? -10.188 4.357 6.667 1.00 90.44 211 GLU A N 1
ATOM 1635 C CA . GLU A 1 211 ? -10.388 5.643 5.973 1.00 90.44 211 GLU A CA 1
ATOM 1636 C C . GLU A 1 211 ? -11.587 5.631 5.005 1.00 90.44 211 GLU A C 1
ATOM 1638 O O . GLU A 1 211 ? -12.114 6.684 4.655 1.00 90.44 211 GLU A O 1
ATOM 1643 N N . ALA A 1 212 ? -12.029 4.447 4.573 1.00 90.69 212 ALA A N 1
ATOM 1644 C CA . ALA A 1 212 ? -13.206 4.249 3.732 1.00 90.69 212 ALA A CA 1
ATOM 1645 C C . ALA A 1 212 ? -14.481 3.883 4.522 1.00 90.69 212 ALA A C 1
ATOM 1647 O O . ALA A 1 212 ? -15.427 3.373 3.921 1.00 90.69 212 ALA A O 1
ATOM 1648 N N . ASP A 1 213 ? -14.506 4.080 5.846 1.00 90.69 213 ASP A N 1
ATOM 1649 C CA . ASP A 1 213 ? -15.626 3.741 6.746 1.00 90.69 213 ASP A CA 1
ATOM 1650 C C . ASP A 1 213 ? -16.038 2.250 6.739 1.00 90.69 213 ASP A C 1
ATOM 1652 O O . ASP A 1 213 ? -17.139 1.869 7.142 1.00 90.69 213 ASP A O 1
ATOM 1656 N N . ARG A 1 214 ? -15.135 1.350 6.335 1.00 92.62 214 ARG A N 1
ATOM 1657 C CA . ARG A 1 214 ? -15.361 -0.107 6.275 1.00 92.62 214 ARG A CA 1
ATOM 1658 C C . ARG A 1 214 ? -14.686 -0.842 7.427 1.00 92.62 214 ARG A C 1
ATOM 1660 O O . ARG A 1 214 ? -13.989 -1.844 7.244 1.00 92.62 214 ARG A O 1
ATOM 1667 N N . ILE A 1 215 ? -14.912 -0.366 8.649 1.00 93.38 215 ILE A N 1
ATOM 1668 C CA . ILE A 1 215 ? -14.240 -0.900 9.843 1.00 93.38 215 ILE A CA 1
ATOM 1669 C C . ILE A 1 215 ? -14.553 -2.381 10.114 1.00 93.38 215 ILE A C 1
ATOM 1671 O O . ILE A 1 215 ? -13.719 -3.106 10.654 1.00 93.38 215 ILE A O 1
ATOM 1675 N N . SER A 1 216 ? -15.734 -2.864 9.712 1.00 92.88 216 SER A N 1
ATOM 1676 C CA . SER A 1 216 ? -16.109 -4.279 9.824 1.00 92.88 216 SER A CA 1
ATOM 1677 C C . SER A 1 216 ? -15.179 -5.177 9.012 1.00 92.88 216 SER A C 1
ATOM 1679 O O . SER A 1 216 ? -14.739 -6.221 9.498 1.00 92.88 216 SER A O 1
ATOM 1681 N N . ASP A 1 217 ? -14.833 -4.745 7.800 1.00 93.38 217 ASP A N 1
ATOM 1682 C CA . ASP A 1 217 ? -13.929 -5.475 6.919 1.00 93.38 217 ASP A CA 1
ATOM 1683 C C . ASP A 1 217 ? -12.499 -5.393 7.445 1.00 93.38 217 ASP A C 1
ATOM 1685 O O . ASP A 1 217 ? -11.796 -6.403 7.459 1.00 93.38 217 ASP A O 1
ATOM 1689 N N . ALA A 1 218 ? -12.101 -4.232 7.981 1.00 94.06 218 ALA A N 1
ATOM 1690 C CA . ALA A 1 218 ? -10.814 -4.068 8.650 1.00 94.06 218 ALA A CA 1
ATOM 1691 C C . ALA A 1 218 ? -10.664 -5.034 9.843 1.00 94.06 218 ALA A C 1
ATOM 1693 O O . ALA A 1 218 ? -9.615 -5.660 9.996 1.00 94.06 218 ALA A O 1
ATOM 1694 N N . MET A 1 219 ? -11.723 -5.232 10.638 1.00 93.75 219 MET A N 1
ATOM 1695 C CA . MET A 1 219 ? -11.733 -6.200 11.742 1.00 93.75 219 MET A CA 1
ATOM 1696 C C . MET A 1 219 ? -11.668 -7.655 11.271 1.00 93.75 219 MET A C 1
ATOM 1698 O O . MET A 1 219 ? -11.027 -8.481 11.921 1.00 93.75 219 MET A O 1
ATOM 1702 N N . ASN A 1 220 ? -12.301 -7.997 10.148 1.00 93.38 220 ASN A N 1
ATOM 1703 C CA . ASN A 1 220 ? -12.179 -9.338 9.570 1.00 93.38 220 ASN A CA 1
ATOM 1704 C C . ASN A 1 220 ? -10.736 -9.614 9.126 1.00 93.38 220 ASN A C 1
ATOM 1706 O O . ASN A 1 220 ? -10.179 -10.663 9.453 1.00 93.38 220 ASN A O 1
ATOM 1710 N N . LEU A 1 221 ? -10.111 -8.633 8.472 1.00 91.94 221 LEU A N 1
ATOM 1711 C CA . LEU A 1 221 ? -8.715 -8.681 8.036 1.00 91.94 221 LEU A CA 1
ATOM 1712 C C . LEU A 1 221 ? -7.746 -8.774 9.226 1.00 91.94 221 LEU A C 1
ATOM 1714 O O . LEU A 1 221 ? -6.766 -9.515 9.187 1.00 91.94 221 LEU A O 1
ATOM 1718 N N . PHE A 1 222 ? -8.055 -8.080 10.320 1.00 91.50 222 PHE A N 1
ATOM 1719 C CA . PHE A 1 222 ? -7.318 -8.173 11.575 1.00 91.50 222 PHE A CA 1
ATOM 1720 C C . PHE A 1 222 ? -7.409 -9.565 12.212 1.00 91.50 222 PHE A C 1
ATOM 1722 O O . PHE A 1 222 ? -6.387 -10.135 12.587 1.00 91.50 222 PHE A O 1
ATOM 1729 N N . ARG A 1 223 ? -8.598 -10.177 12.271 1.00 90.81 223 ARG A N 1
ATOM 1730 C CA . ARG A 1 223 ? -8.738 -11.561 12.764 1.00 90.81 223 ARG A CA 1
ATOM 1731 C C . ARG A 1 223 ? -7.974 -12.556 11.893 1.00 90.81 223 ARG A C 1
ATOM 1733 O O . ARG A 1 223 ? -7.326 -13.457 12.418 1.00 90.81 223 ARG A O 1
ATOM 1740 N N . GLU A 1 224 ? -8.019 -12.387 10.573 1.00 89.38 224 GLU A N 1
ATOM 1741 C CA . GLU A 1 224 ? -7.232 -13.200 9.642 1.00 89.38 224 GLU A CA 1
ATOM 1742 C C . GLU A 1 224 ? -5.725 -13.062 9.908 1.00 89.38 224 GLU A C 1
ATOM 1744 O O . GLU A 1 224 ? -5.011 -14.065 9.958 1.00 89.38 224 GLU A O 1
ATOM 1749 N N . MET A 1 225 ? -5.250 -11.835 10.141 1.00 88.62 225 MET A N 1
ATOM 1750 C CA . MET A 1 225 ? -3.865 -11.545 10.513 1.00 88.62 225 MET A CA 1
ATOM 1751 C C . MET A 1 225 ? -3.458 -12.280 11.801 1.00 88.62 225 MET A C 1
ATOM 1753 O O . MET A 1 225 ? -2.418 -12.945 11.822 1.00 88.62 225 MET A O 1
ATOM 1757 N N . LEU A 1 226 ? -4.286 -12.216 12.850 1.00 86.62 226 LEU A N 1
ATOM 1758 C CA . LEU A 1 226 ? -4.040 -12.922 14.113 1.00 86.62 226 LEU A CA 1
ATOM 1759 C C . LEU A 1 226 ? -3.986 -14.444 13.913 1.00 86.62 226 LEU A C 1
ATOM 1761 O O . LEU A 1 226 ? -3.053 -15.092 14.386 1.00 86.62 226 LEU A O 1
ATOM 1765 N N . ASN A 1 227 ? -4.929 -15.008 13.153 1.00 86.69 227 ASN A N 1
ATOM 1766 C CA . ASN A 1 227 ? -4.987 -16.447 12.867 1.00 86.69 227 ASN A CA 1
ATOM 1767 C C . ASN A 1 227 ? -3.765 -16.950 12.085 1.00 86.69 227 ASN A C 1
ATOM 1769 O O . ASN A 1 227 ? -3.352 -18.096 12.249 1.00 86.69 227 ASN A O 1
ATOM 1773 N N . LYS A 1 228 ? -3.163 -16.095 11.253 1.00 82.50 228 LYS A N 1
ATOM 1774 C CA . LYS A 1 228 ? -1.917 -16.389 10.527 1.00 82.50 228 LYS A CA 1
ATOM 1775 C C . LYS A 1 228 ? -0.653 -16.194 11.373 1.00 82.50 228 LYS A C 1
ATOM 1777 O O . LYS A 1 228 ? 0.452 -16.357 10.862 1.00 82.50 228 LYS A O 1
ATOM 1782 N N . GLY A 1 229 ? -0.793 -15.854 12.656 1.00 78.69 229 GLY A N 1
ATOM 1783 C CA . GLY A 1 229 ? 0.321 -15.675 13.586 1.00 78.69 229 GLY A CA 1
ATOM 1784 C C . GLY A 1 229 ? 1.008 -14.310 13.500 1.00 78.69 229 GLY A C 1
ATOM 1785 O O . GLY A 1 229 ? 2.066 -14.124 14.095 1.00 78.69 229 GLY A O 1
ATOM 1786 N N . HIS A 1 230 ? 0.426 -13.328 12.804 1.00 73.31 230 HIS A N 1
ATOM 1787 C CA . HIS A 1 230 ? 0.958 -11.961 12.714 1.00 73.31 230 HIS A CA 1
ATOM 1788 C C . HIS A 1 230 ? 0.499 -11.089 13.906 1.00 73.31 230 HIS A C 1
ATOM 1790 O O . HIS A 1 230 ? 0.020 -9.973 13.737 1.00 73.31 230 HIS A O 1
ATOM 1796 N N . GLY A 1 231 ? 0.613 -11.616 15.129 1.00 61.56 231 GLY A N 1
ATOM 1797 C CA . GLY A 1 231 ? -0.119 -11.148 16.317 1.00 61.56 231 GLY A CA 1
ATOM 1798 C C . GLY A 1 231 ? 0.291 -9.819 16.972 1.00 61.56 231 GLY A C 1
ATOM 1799 O O . GLY A 1 231 ? -0.345 -9.429 17.947 1.00 61.56 231 GLY A O 1
ATOM 1800 N N . THR A 1 232 ? 1.326 -9.123 16.495 1.00 65.62 232 THR A N 1
ATOM 1801 C CA . THR A 1 232 ? 2.014 -8.060 17.267 1.00 65.62 232 THR A CA 1
ATOM 1802 C C . THR A 1 232 ? 2.192 -6.738 16.520 1.00 65.62 232 THR A C 1
ATOM 1804 O O . THR A 1 232 ? 3.071 -5.939 16.841 1.00 65.62 232 THR A O 1
ATOM 1807 N N . ASP A 1 233 ? 1.386 -6.480 15.492 1.00 81.31 233 ASP A N 1
ATOM 1808 C CA . ASP A 1 233 ? 1.556 -5.269 14.696 1.00 81.31 233 ASP A CA 1
ATOM 1809 C C . ASP A 1 233 ? 0.830 -4.058 15.306 1.00 81.31 233 ASP A C 1
ATOM 1811 O O . ASP A 1 233 ? -0.346 -3.820 15.020 1.00 81.31 233 ASP A O 1
ATOM 1815 N N . SER A 1 234 ? 1.537 -3.274 16.130 1.00 84.44 234 SER A N 1
ATOM 1816 C CA . SER A 1 234 ? 0.998 -2.092 16.827 1.00 84.44 234 SER A CA 1
ATOM 1817 C C . SER A 1 234 ? 0.343 -1.073 15.888 1.00 84.44 234 SER A C 1
ATOM 1819 O O . SER A 1 234 ? -0.644 -0.436 16.257 1.00 84.44 234 SER A O 1
ATOM 1821 N N . LEU A 1 235 ? 0.816 -0.968 14.642 1.00 87.94 235 LEU A N 1
ATOM 1822 C CA . LEU A 1 235 ? 0.240 -0.068 13.641 1.00 87.94 235 LEU A CA 1
ATOM 1823 C C . LEU A 1 235 ? -1.146 -0.516 13.165 1.00 87.94 235 LEU A C 1
ATOM 1825 O O . LEU A 1 235 ? -1.993 0.327 12.883 1.00 87.94 235 LEU A O 1
ATOM 1829 N N . VAL A 1 236 ? -1.402 -1.825 13.098 1.00 89.81 236 VAL A N 1
ATOM 1830 C CA . VAL A 1 236 ? -2.721 -2.346 12.710 1.00 89.81 236 VAL A CA 1
ATOM 1831 C C . VAL A 1 236 ? -3.746 -2.068 13.807 1.00 89.81 236 VAL A C 1
ATOM 1833 O O . VAL A 1 236 ? -4.830 -1.570 13.509 1.00 89.81 236 VAL A O 1
ATOM 1836 N N . TYR A 1 237 ? -3.383 -2.307 15.073 1.00 90.38 237 TYR A N 1
ATOM 1837 C CA . TYR A 1 237 ? -4.218 -1.915 16.214 1.00 90.38 237 TYR A CA 1
ATOM 1838 C C . TYR A 1 237 ? -4.490 -0.413 16.202 1.00 90.38 237 TYR A C 1
ATOM 1840 O O . TYR A 1 237 ? -5.636 -0.002 16.351 1.00 90.38 237 TYR A O 1
ATOM 1848 N N . ASN A 1 238 ? -3.461 0.404 15.958 1.00 90.12 238 ASN A N 1
ATOM 1849 C CA . ASN A 1 238 ? -3.611 1.852 15.916 1.00 90.12 238 ASN A CA 1
ATOM 1850 C C . ASN A 1 238 ? -4.636 2.314 14.871 1.00 90.12 238 ASN A C 1
ATOM 1852 O O . ASN A 1 238 ? -5.478 3.155 15.175 1.00 90.12 238 ASN A O 1
ATOM 1856 N N . ASN A 1 239 ? -4.599 1.739 13.664 1.00 92.12 239 ASN A N 1
ATOM 1857 C CA . ASN A 1 239 ? -5.569 2.051 12.613 1.00 92.12 239 ASN A CA 1
ATOM 1858 C C . ASN A 1 239 ? -7.002 1.720 13.056 1.00 92.12 239 ASN A C 1
ATOM 1860 O O . ASN A 1 239 ? -7.902 2.541 12.901 1.00 92.12 239 ASN A O 1
ATOM 1864 N N . LEU A 1 240 ? -7.217 0.534 13.636 1.00 93.19 240 LEU A N 1
ATOM 1865 C CA . LEU A 1 240 ? -8.542 0.092 14.085 1.00 93.19 240 LEU A CA 1
ATOM 1866 C C . LEU A 1 240 ? -9.065 0.941 15.243 1.00 93.19 240 LEU A C 1
ATOM 1868 O O . LEU A 1 240 ? -10.221 1.354 15.227 1.00 93.19 240 LEU A O 1
ATOM 1872 N N . ILE A 1 241 ? -8.210 1.229 16.224 1.00 91.25 241 ILE A N 1
ATOM 1873 C CA . ILE A 1 241 ? -8.534 2.083 17.368 1.00 91.25 241 ILE A CA 1
ATOM 1874 C C . ILE A 1 241 ? -8.903 3.481 16.879 1.00 91.25 241 ILE A C 1
ATOM 1876 O O . ILE A 1 241 ? -9.956 3.982 17.260 1.00 91.25 241 ILE A O 1
ATOM 1880 N N . SER A 1 242 ? -8.107 4.075 15.981 1.00 90.81 242 SER A N 1
ATOM 1881 C CA . SER A 1 242 ? -8.435 5.363 15.358 1.00 90.81 242 SER A CA 1
ATOM 1882 C C . SER A 1 242 ? -9.814 5.328 14.695 1.00 90.81 242 SER A C 1
ATOM 1884 O O . SER A 1 242 ? -10.635 6.204 14.952 1.00 90.81 242 SER A O 1
ATOM 1886 N N . GLY A 1 243 ? -10.109 4.276 13.925 1.00 92.00 243 GLY A N 1
ATOM 1887 C CA . GLY A 1 243 ? -11.412 4.105 13.285 1.00 92.00 243 GLY A CA 1
ATOM 1888 C C . GLY A 1 243 ? -12.574 4.002 14.278 1.00 92.00 243 GLY A C 1
ATOM 1889 O O . GLY A 1 243 ? -13.599 4.658 14.111 1.00 92.00 243 GLY A O 1
ATOM 1890 N N . PHE A 1 244 ? -12.432 3.220 15.352 1.00 92.12 244 PHE A N 1
ATOM 1891 C CA . PHE A 1 244 ? -13.481 3.108 16.374 1.00 92.12 244 PHE A CA 1
ATOM 1892 C C . PHE A 1 244 ? -13.677 4.410 17.152 1.00 92.12 244 PHE A C 1
ATOM 1894 O O . PHE A 1 244 ? -14.813 4.767 17.472 1.00 92.12 244 PHE A O 1
ATOM 1901 N N . LEU A 1 245 ? -12.594 5.143 17.417 1.00 89.19 245 LEU A N 1
ATOM 1902 C CA . LEU A 1 245 ? -12.649 6.467 18.025 1.00 89.19 245 LEU A CA 1
ATOM 1903 C C . LEU A 1 245 ? -13.393 7.465 17.126 1.00 89.19 245 LEU A C 1
ATOM 1905 O O . LEU A 1 245 ? -14.241 8.218 17.614 1.00 89.19 245 LEU A O 1
ATOM 1909 N N . GLU A 1 246 ? -13.133 7.465 15.819 1.00 88.62 246 GLU A N 1
ATOM 1910 C CA . GLU A 1 246 ? -13.833 8.317 14.847 1.00 88.62 246 GLU A CA 1
ATOM 1911 C C . GLU A 1 246 ? -15.332 7.997 14.766 1.00 88.62 246 GLU A C 1
ATOM 1913 O O . GLU A 1 246 ? -16.154 8.916 14.779 1.00 88.62 246 GLU A O 1
ATOM 1918 N N . LEU A 1 247 ? -15.697 6.713 14.842 1.00 89.38 247 LEU A N 1
ATOM 1919 C CA . LEU A 1 247 ? -17.087 6.252 14.961 1.00 89.38 247 LEU A CA 1
ATOM 1920 C C . LEU A 1 247 ? -17.724 6.540 16.336 1.00 89.38 247 LEU A C 1
ATOM 1922 O O . LEU A 1 247 ? -18.914 6.297 16.532 1.00 89.38 247 LEU A O 1
ATOM 1926 N N . GLY A 1 248 ? -16.951 7.039 17.306 1.00 86.44 248 GLY A N 1
ATOM 1927 C CA . GLY A 1 248 ? -17.406 7.314 18.671 1.00 86.44 248 GLY A CA 1
ATOM 1928 C C . GLY A 1 248 ? -17.591 6.068 19.545 1.00 86.44 248 GLY A C 1
ATOM 1929 O O . GLY A 1 248 ? -18.112 6.177 20.655 1.00 86.44 248 GLY A O 1
ATOM 1930 N N . ASN A 1 249 ? -17.154 4.895 19.083 1.00 89.56 249 ASN A N 1
ATOM 1931 C CA . ASN A 1 249 ? -17.230 3.645 19.829 1.00 89.56 249 ASN A CA 1
ATOM 1932 C C . ASN A 1 249 ? -16.003 3.478 20.738 1.00 89.56 249 ASN A C 1
ATOM 1934 O O . ASN A 1 249 ? -15.058 2.748 20.438 1.00 89.56 249 ASN A O 1
ATOM 1938 N N . LEU A 1 250 ? -16.031 4.185 21.868 1.00 86.00 250 LEU A N 1
ATOM 1939 C CA . LEU A 1 250 ? -14.953 4.165 22.858 1.00 86.00 250 LEU A CA 1
ATOM 1940 C C . LEU A 1 250 ? -14.743 2.791 23.502 1.00 86.00 250 LEU A C 1
ATOM 1942 O O . LEU A 1 250 ? -13.616 2.459 23.853 1.00 86.00 250 LEU A O 1
ATOM 1946 N N . GLU A 1 251 ? -15.808 2.008 23.670 1.00 88.62 251 GLU A N 1
ATOM 1947 C CA . GLU A 1 251 ? -15.745 0.682 24.291 1.00 88.62 251 GLU A CA 1
ATOM 1948 C C . GLU A 1 251 ? -14.845 -0.246 23.471 1.00 88.62 251 GLU A C 1
ATOM 1950 O O . GLU A 1 251 ? -13.844 -0.744 23.981 1.00 88.62 251 GLU A O 1
ATOM 1955 N N . ARG A 1 252 ? -15.115 -0.364 22.164 1.00 89.88 252 ARG A N 1
ATOM 1956 C CA . ARG A 1 252 ? -14.291 -1.166 21.248 1.00 89.88 252 ARG A CA 1
ATOM 1957 C C . ARG A 1 252 ? -12.870 -0.645 21.100 1.00 89.88 252 ARG A C 1
ATOM 1959 O O . ARG A 1 252 ? -11.942 -1.442 20.997 1.00 89.88 252 ARG A O 1
ATOM 1966 N N . ALA A 1 253 ? -12.696 0.675 21.079 1.00 88.25 253 ALA A N 1
ATOM 1967 C CA . ALA A 1 253 ? -11.365 1.265 21.046 1.00 88.25 253 ALA A CA 1
ATOM 1968 C C . ALA A 1 253 ? -10.552 0.831 22.281 1.00 88.25 253 ALA A C 1
ATOM 1970 O O . ALA A 1 253 ? -9.414 0.388 22.135 1.00 88.25 253 ALA A O 1
ATOM 1971 N N . ASN A 1 254 ? -11.152 0.901 23.478 1.00 85.62 254 ASN A N 1
ATOM 1972 C CA . ASN A 1 254 ? -10.485 0.544 24.731 1.00 85.62 254 ASN A CA 1
ATOM 1973 C C . ASN A 1 254 ? -10.198 -0.959 24.826 1.00 85.62 254 ASN A C 1
ATOM 1975 O O . ASN A 1 254 ? -9.100 -1.322 25.229 1.00 85.62 254 ASN A O 1
ATOM 1979 N N . GLU A 1 255 ? -11.123 -1.821 24.384 1.00 89.44 255 GLU A N 1
ATOM 1980 C CA . GLU A 1 255 ? -10.883 -3.270 24.283 1.00 89.44 255 GLU A CA 1
ATOM 1981 C C . GLU A 1 255 ? -9.619 -3.575 23.464 1.00 89.44 255 GLU A C 1
ATOM 1983 O O . GLU A 1 255 ? -8.745 -4.315 23.910 1.00 89.44 255 GLU A O 1
ATOM 1988 N N . LEU A 1 256 ? -9.499 -2.970 22.276 1.00 87.88 256 LEU A N 1
ATOM 1989 C CA . LEU A 1 256 ? -8.335 -3.151 21.404 1.00 87.88 256 LEU A CA 1
ATOM 1990 C C . LEU A 1 256 ? -7.058 -2.548 21.999 1.00 87.88 256 LEU A C 1
ATOM 1992 O O . LEU A 1 256 ? -5.965 -3.058 21.754 1.00 87.88 256 LEU A O 1
ATOM 1996 N N . PHE A 1 257 ? -7.175 -1.457 22.754 1.00 84.19 257 PHE A N 1
ATOM 1997 C CA . PHE A 1 257 ? -6.048 -0.832 23.436 1.00 84.19 257 PHE A CA 1
ATOM 1998 C C . PHE A 1 257 ? -5.507 -1.706 24.570 1.00 84.19 257 PHE A C 1
ATOM 2000 O O . PHE A 1 257 ? -4.295 -1.894 24.670 1.00 84.19 257 PHE A O 1
ATOM 2007 N N . ASP A 1 258 ? -6.386 -2.277 25.391 1.00 83.88 258 ASP A N 1
ATOM 2008 C CA . ASP A 1 258 ? -5.994 -3.187 26.464 1.00 83.88 258 ASP A CA 1
ATOM 2009 C C . ASP A 1 258 ? -5.420 -4.492 25.891 1.00 83.88 258 ASP A C 1
ATOM 2011 O O . ASP A 1 258 ? -4.351 -4.932 26.318 1.00 83.88 258 ASP A O 1
ATOM 2015 N N . GLU A 1 259 ? -6.033 -5.041 24.836 1.00 84.75 259 GLU A N 1
ATOM 2016 C CA . GLU A 1 259 ? -5.502 -6.198 24.103 1.00 84.75 259 GLU A CA 1
ATOM 2017 C C . GLU A 1 259 ? -4.109 -5.914 23.512 1.00 84.75 259 GLU A C 1
ATOM 2019 O O . GLU A 1 259 ? -3.220 -6.772 23.556 1.00 84.75 259 GLU A O 1
ATOM 2024 N N . LEU A 1 260 ? -3.883 -4.701 22.992 1.00 82.31 260 LEU A N 1
ATOM 2025 C CA . LEU A 1 260 ? -2.562 -4.283 22.533 1.00 82.31 260 LEU A CA 1
ATOM 2026 C C . LEU A 1 260 ? -1.570 -4.205 23.695 1.00 82.31 260 LEU A C 1
ATOM 2028 O O . LEU A 1 260 ? -0.459 -4.695 23.534 1.00 82.31 260 LEU A O 1
ATOM 2032 N N . ARG A 1 261 ? -1.938 -3.630 24.846 1.00 77.38 261 ARG A N 1
ATOM 2033 C CA . ARG A 1 261 ? -1.048 -3.518 26.018 1.00 77.38 261 ARG A CA 1
ATOM 2034 C C . ARG A 1 261 ? -0.623 -4.874 26.565 1.00 77.38 261 ARG A C 1
ATOM 2036 O O . ARG A 1 261 ? 0.522 -5.031 26.980 1.00 77.38 261 ARG A O 1
ATOM 2043 N N . GLU A 1 262 ? -1.521 -5.854 26.548 1.00 78.25 262 GLU A N 1
ATOM 2044 C CA . GLU A 1 262 ? -1.207 -7.223 26.964 1.00 78.25 262 GLU A CA 1
ATOM 2045 C C . GLU A 1 262 ? -0.236 -7.919 25.999 1.00 78.25 262 GLU A C 1
ATOM 2047 O O . GLU A 1 262 ? 0.570 -8.751 26.419 1.00 78.25 262 GLU A O 1
ATOM 2052 N N . ARG A 1 263 ? -0.288 -7.583 24.703 1.00 72.69 263 ARG A N 1
ATOM 2053 C CA . ARG A 1 263 ? 0.492 -8.256 23.649 1.00 72.69 263 ARG A CA 1
ATOM 2054 C C . ARG A 1 263 ? 1.733 -7.495 23.184 1.00 72.69 263 ARG A C 1
ATOM 2056 O O . ARG A 1 263 ? 2.627 -8.106 22.599 1.00 72.69 263 ARG A O 1
ATOM 2063 N N . CYS A 1 264 ? 1.797 -6.188 23.418 1.00 65.75 264 CYS A N 1
ATOM 2064 C CA . CYS A 1 264 ? 2.805 -5.271 22.899 1.00 65.75 264 CYS A CA 1
ATOM 2065 C C . CYS A 1 264 ? 3.098 -4.144 23.903 1.00 65.75 264 CYS A C 1
ATOM 2067 O O . CYS A 1 264 ? 2.213 -3.405 24.319 1.00 65.75 264 CYS A O 1
ATOM 2069 N N . LEU A 1 265 ? 4.380 -3.939 24.214 1.00 60.06 265 LEU A N 1
ATOM 2070 C CA . LEU A 1 265 ? 4.868 -2.847 25.071 1.00 60.06 265 LEU A CA 1
ATOM 2071 C C . LEU A 1 265 ? 5.121 -1.552 24.273 1.00 60.06 265 LEU A C 1
ATOM 2073 O O . LEU A 1 265 ? 6.147 -0.899 24.453 1.00 60.06 265 LEU A O 1
ATOM 2077 N N . ASP A 1 266 ? 4.244 -1.216 23.327 1.00 60.81 266 ASP A N 1
ATOM 2078 C CA . ASP A 1 266 ? 4.463 -0.110 22.388 1.00 60.81 266 ASP A CA 1
ATOM 2079 C C . ASP A 1 266 ? 3.534 1.078 22.701 1.00 60.81 266 ASP A C 1
ATOM 2081 O O . ASP A 1 266 ? 2.311 0.949 22.704 1.00 60.81 266 ASP A O 1
ATOM 2085 N N . GLY A 1 267 ? 4.114 2.256 22.963 1.00 62.47 267 GLY A N 1
ATOM 2086 C CA . GLY A 1 267 ? 3.389 3.481 23.339 1.00 62.47 267 GLY A CA 1
ATOM 2087 C C . GLY A 1 267 ? 2.707 4.205 22.172 1.00 62.47 267 GLY A C 1
ATOM 2088 O O . GLY A 1 267 ? 2.134 5.277 22.368 1.00 62.47 267 GLY A O 1
ATOM 2089 N N . THR A 1 268 ? 2.772 3.645 20.962 1.00 67.31 268 THR A N 1
ATOM 2090 C CA . THR A 1 268 ? 2.293 4.277 19.722 1.00 67.31 268 THR A CA 1
ATOM 2091 C C . THR A 1 268 ? 0.808 4.670 19.780 1.00 67.31 268 THR A C 1
ATOM 2093 O O . THR A 1 268 ? 0.434 5.731 19.287 1.00 67.31 268 THR A O 1
ATOM 2096 N N . VAL A 1 269 ? -0.044 3.880 20.439 1.00 66.31 269 VAL A N 1
ATOM 2097 C CA . VAL A 1 269 ? -1.500 4.129 20.462 1.00 66.31 269 VAL A CA 1
ATOM 2098 C C . VAL A 1 269 ? -1.918 5.232 21.439 1.00 66.31 269 VAL A C 1
ATOM 2100 O O . VAL A 1 269 ? -2.960 5.866 21.254 1.00 66.31 269 VAL A O 1
ATOM 2103 N N . ASN A 1 270 ? -1.078 5.551 22.428 1.00 69.44 270 ASN A N 1
ATOM 2104 C CA . ASN A 1 270 ? -1.356 6.633 23.375 1.00 69.44 270 ASN A CA 1
ATOM 2105 C C . ASN A 1 270 ? -1.516 7.977 22.651 1.00 69.44 270 ASN A C 1
ATOM 2107 O O . ASN A 1 270 ? -2.403 8.758 22.987 1.00 69.44 270 ASN A O 1
ATOM 2111 N N . ALA A 1 271 ? -0.709 8.225 21.614 1.00 75.75 271 ALA A N 1
ATOM 2112 C CA . ALA A 1 271 ? -0.798 9.440 20.807 1.00 75.75 271 ALA A CA 1
ATOM 2113 C C . ALA A 1 271 ? -2.162 9.580 20.104 1.00 75.75 271 ALA A C 1
ATOM 2115 O O . ALA A 1 271 ? -2.732 10.669 20.083 1.00 75.75 271 ALA A O 1
ATOM 2116 N N . THR A 1 272 ? -2.718 8.479 19.599 1.00 78.50 272 THR A N 1
ATOM 2117 C CA . THR A 1 272 ? -4.000 8.456 18.876 1.00 78.50 272 THR A CA 1
ATOM 2118 C C . THR A 1 272 ? -5.173 8.808 19.789 1.00 78.50 272 THR A C 1
ATOM 2120 O O . THR A 1 272 ? -6.010 9.641 19.438 1.00 78.50 272 THR A O 1
ATOM 2123 N N . TYR A 1 273 ? -5.198 8.263 21.009 1.00 71.81 273 TYR A N 1
ATOM 2124 C CA . TYR A 1 273 ? -6.182 8.660 22.021 1.00 71.81 273 TYR A CA 1
ATOM 2125 C C . TYR A 1 273 ? -6.048 10.126 22.420 1.00 71.81 273 TYR A C 1
ATOM 2127 O O . TYR A 1 273 ? -7.054 10.829 22.533 1.00 71.81 273 TYR A O 1
ATOM 2135 N N . MET A 1 274 ? -4.814 10.597 22.621 1.00 76.25 274 MET A N 1
ATOM 2136 C CA . MET A 1 274 ? -4.551 11.997 22.947 1.00 76.25 274 MET A CA 1
ATOM 2137 C C . MET A 1 274 ? -5.103 12.927 21.874 1.00 76.25 274 MET A C 1
ATOM 2139 O O . MET A 1 274 ? -5.864 13.843 22.191 1.00 76.25 274 MET A O 1
ATOM 2143 N N . GLU A 1 275 ? -4.763 12.674 20.609 1.00 78.62 275 GLU A N 1
ATOM 2144 C CA . GLU A 1 275 ? -5.247 13.461 19.477 1.00 78.62 275 GLU A CA 1
ATOM 2145 C C . GLU A 1 275 ? -6.780 13.476 19.425 1.00 78.62 275 GLU A C 1
ATOM 2147 O O . GLU A 1 275 ? -7.387 14.540 19.264 1.00 78.62 275 GLU A O 1
ATOM 2152 N N . TRP A 1 276 ? -7.423 12.327 19.637 1.00 80.19 276 TRP A N 1
ATOM 2153 C CA . TRP A 1 276 ? -8.878 12.231 19.644 1.00 80.19 276 TRP A CA 1
ATOM 2154 C C . TRP A 1 276 ? -9.536 13.034 20.779 1.00 80.19 276 TRP A C 1
ATOM 2156 O O . TRP A 1 276 ? -10.455 13.822 20.528 1.00 80.19 276 TRP A O 1
ATOM 2166 N N . PHE A 1 277 ? -9.053 12.911 22.022 1.00 76.00 277 PHE A N 1
ATOM 2167 C CA . PHE A 1 277 ? -9.592 13.677 23.154 1.00 76.00 277 PHE A CA 1
ATOM 2168 C C . PHE A 1 277 ? -9.371 15.184 22.987 1.00 76.00 277 PHE A C 1
ATOM 2170 O O . PHE A 1 277 ? -10.253 15.977 23.336 1.00 76.00 277 PHE A O 1
ATOM 2177 N N . PHE A 1 278 ? -8.237 15.590 22.405 1.00 79.94 278 PHE A N 1
ATOM 2178 C CA . PHE A 1 278 ? -8.001 16.985 22.037 1.00 79.94 278 PHE A CA 1
ATOM 2179 C C . PHE A 1 278 ? -8.999 17.474 20.983 1.00 79.94 278 PHE A C 1
ATOM 2181 O O . PHE A 1 278 ? -9.580 18.545 21.175 1.00 79.94 278 PHE A O 1
ATOM 2188 N N . LYS A 1 279 ? -9.265 16.689 19.926 1.00 79.44 279 LYS A N 1
ATOM 2189 C CA . LYS A 1 279 ? -10.274 17.014 18.897 1.00 79.44 279 LYS A CA 1
ATOM 2190 C C . LYS A 1 279 ? -11.685 17.156 19.479 1.00 79.44 279 LYS A C 1
ATOM 2192 O O . LYS A 1 279 ? -12.448 18.000 19.020 1.00 79.44 279 LYS A O 1
ATOM 2197 N N . LYS A 1 280 ? -12.033 16.384 20.515 1.00 78.94 280 LYS A N 1
ATOM 2198 C CA . LYS A 1 280 ? -13.324 16.483 21.227 1.00 78.94 280 LYS A CA 1
ATOM 2199 C C . LYS A 1 280 ? -13.373 17.580 22.302 1.00 78.94 280 LYS A C 1
ATOM 2201 O O . LYS A 1 280 ? -14.395 17.723 22.967 1.00 78.94 280 LYS A O 1
ATOM 2206 N N . GLY A 1 281 ? -12.298 18.350 22.496 1.00 75.88 281 GLY A N 1
ATOM 2207 C CA . GLY A 1 281 ? -12.227 19.421 23.499 1.00 75.88 281 GLY A CA 1
ATOM 2208 C C . GLY A 1 281 ? -12.075 18.936 24.948 1.00 75.88 281 GLY A C 1
ATOM 2209 O O . GLY A 1 281 ? -12.105 19.744 25.873 1.00 75.88 281 GLY A O 1
ATOM 2210 N N . MET A 1 282 ? -11.864 17.636 25.171 1.00 73.12 282 MET A N 1
ATOM 2211 C CA . MET A 1 282 ? -11.768 17.010 26.496 1.00 73.12 282 MET A CA 1
ATOM 2212 C C . MET A 1 282 ? -10.316 16.982 27.002 1.00 73.12 282 MET A C 1
ATOM 2214 O O . MET A 1 282 ? -9.724 15.920 27.200 1.00 73.12 282 MET A O 1
ATOM 2218 N N . ARG A 1 283 ? -9.724 18.165 27.212 1.00 62.22 283 ARG A N 1
ATOM 2219 C CA . ARG A 1 283 ? -8.287 18.318 27.534 1.00 62.22 283 ARG A CA 1
ATOM 2220 C C . ARG A 1 283 ? -7.849 17.613 28.823 1.00 62.22 283 ARG A C 1
ATOM 2222 O O . ARG A 1 283 ? -6.744 17.084 28.875 1.00 62.22 283 ARG A O 1
ATOM 2229 N N . GLU A 1 284 ? -8.700 17.578 29.846 1.00 61.72 284 GLU A N 1
ATOM 2230 C CA . GLU A 1 284 ? -8.377 16.933 31.128 1.00 61.72 284 GLU A CA 1
ATOM 2231 C C . GLU A 1 284 ? -8.276 15.408 31.004 1.00 61.72 284 GLU A C 1
ATOM 2233 O O . GLU A 1 284 ? -7.348 14.803 31.537 1.00 61.72 284 GLU A O 1
ATOM 2238 N N . ARG A 1 285 ? -9.181 14.786 30.234 1.00 62.97 285 ARG A N 1
ATOM 2239 C CA . ARG A 1 285 ? -9.156 13.338 29.968 1.00 62.97 285 ARG A CA 1
ATOM 2240 C C . ARG A 1 285 ? -7.998 12.930 29.066 1.00 62.97 285 ARG A C 1
ATOM 2242 O O . ARG A 1 285 ? -7.433 11.864 29.282 1.00 62.97 285 ARG A O 1
ATOM 2249 N N . ALA A 1 286 ? -7.618 13.791 28.117 1.00 60.28 286 ALA A N 1
ATOM 2250 C CA . ALA A 1 286 ? -6.390 13.607 27.352 1.00 60.28 286 ALA A CA 1
ATOM 2251 C C . ALA A 1 286 ? -5.204 13.491 28.325 1.00 60.28 286 ALA A C 1
ATOM 2253 O O . ALA A 1 286 ? -4.560 12.451 28.410 1.00 60.28 286 ALA A O 1
ATOM 2254 N N . MET A 1 287 ? -4.989 14.505 29.167 1.00 58.56 287 MET A N 1
ATOM 2255 C CA . MET A 1 287 ? -3.870 14.488 30.110 1.00 58.56 287 MET A CA 1
ATOM 2256 C C . MET A 1 287 ? -3.911 13.273 31.058 1.00 58.56 287 MET A C 1
ATOM 2258 O O . MET A 1 287 ? -2.897 12.599 31.207 1.00 58.56 287 MET A O 1
ATOM 2262 N N . LEU A 1 288 ? -5.061 12.898 31.622 1.00 59.00 288 LEU A N 1
ATOM 2263 C CA . LEU A 1 288 ? -5.176 11.712 32.488 1.00 59.00 288 LEU A CA 1
ATOM 2264 C C . LEU A 1 288 ? -4.709 10.401 31.826 1.00 59.00 288 LEU A C 1
ATOM 2266 O O . LEU A 1 288 ? -4.000 9.623 32.463 1.00 59.00 288 LEU A O 1
ATOM 2270 N N . ASN A 1 289 ? -5.013 10.184 30.544 1.00 56.81 289 ASN A N 1
ATOM 2271 C CA . ASN A 1 289 ? -4.561 8.984 29.833 1.00 56.81 289 ASN A CA 1
ATOM 2272 C C . ASN A 1 289 ? -3.043 8.970 29.583 1.00 56.81 289 ASN A C 1
ATOM 2274 O O . ASN A 1 289 ? -2.432 7.900 29.607 1.00 56.81 289 ASN A O 1
ATOM 2278 N N . THR A 1 290 ? -2.395 10.136 29.436 1.00 54.31 290 THR A N 1
ATOM 2279 C CA . THR A 1 290 ? -0.919 10.195 29.437 1.00 54.31 290 THR A CA 1
ATOM 2280 C C . THR A 1 290 ? -0.304 9.841 30.787 1.00 54.31 290 THR A C 1
ATOM 2282 O O . THR A 1 290 ? 0.747 9.209 30.812 1.00 54.31 290 THR A O 1
ATOM 2285 N N . TRP A 1 291 ? -0.950 10.186 31.906 1.00 46.97 291 TRP A N 1
ATOM 2286 C CA . TRP A 1 291 ? -0.424 9.895 33.247 1.00 46.97 291 TRP A CA 1
ATOM 2287 C C . TRP A 1 291 ? -0.521 8.407 33.618 1.00 46.97 291 TRP A C 1
ATOM 2289 O O . TRP A 1 291 ? 0.399 7.891 34.245 1.00 46.97 291 TRP A O 1
ATOM 2299 N N . ILE A 1 292 ? -1.563 7.697 33.169 1.00 50.81 292 ILE A N 1
ATOM 2300 C CA . ILE A 1 292 ? -1.712 6.237 33.367 1.00 50.81 292 ILE A CA 1
ATOM 2301 C C . ILE A 1 292 ? -0.670 5.437 32.554 1.00 50.81 292 ILE A C 1
ATOM 2303 O O . ILE A 1 292 ? -0.408 4.277 32.846 1.00 50.81 292 ILE A O 1
ATOM 2307 N N . SER A 1 293 ? -0.044 6.060 31.553 1.00 47.06 293 SER A N 1
ATOM 2308 C CA . SER A 1 293 ? 0.909 5.410 30.643 1.00 47.06 293 SER A CA 1
ATOM 2309 C C . SER A 1 293 ? 2.381 5.535 31.065 1.00 47.06 293 SER A C 1
ATOM 2311 O O . SER A 1 293 ? 3.242 4.940 30.421 1.00 47.06 293 SER A O 1
ATOM 2313 N N . ILE A 1 294 ? 2.692 6.348 32.084 1.00 43.47 294 ILE A N 1
ATOM 2314 C CA . ILE A 1 294 ? 4.072 6.680 32.499 1.00 43.47 294 ILE A CA 1
ATOM 2315 C C . ILE A 1 294 ? 4.506 5.916 33.772 1.00 43.47 294 ILE A C 1
ATOM 2317 O O . ILE A 1 294 ? 5.673 5.996 34.152 1.00 43.47 294 ILE A O 1
ATOM 2321 N N . TRP A 1 295 ? 3.621 5.131 34.396 1.00 32.25 295 TRP A N 1
ATOM 2322 C CA . TRP A 1 295 ? 3.916 4.343 35.603 1.00 32.25 295 TRP A CA 1
ATOM 2323 C C . TRP A 1 295 ? 3.458 2.892 35.491 1.00 32.25 295 TRP A C 1
ATOM 2325 O O . TRP A 1 295 ? 2.317 2.671 35.031 1.00 32.25 295 TRP A O 1
#

Radius of gyration: 31.5 Å; chains: 1; bounding box: 53×92×88 Å

Secondary structure (DSSP, 8-state):
--------------------------------------SSHHHHHHHHHHS-PPPTTTT---TTSPPPPPPTTS--PPPPGGGS-HHHHHHHHHHHHHHHHTGGGSTT-HHHHHHHHHHHSSSPPPHHHHHHHHHHHHHTT-HHHHHHHHIIIIIIS-PPP-HHHHHHHHHHHHHTT-HHHHHHHHHHHHHH-SSPPPHHHHHHHHHHHHHTT-HHHHHHHHHHHHHTT-TT-HHHHHHHHHHHHHTT-HHHHHHHHHHHHHH---THHHHHHHHHHHHTT-HHHHHHHHHHT--

Organism: NCBI:txid261450

Foldseek 3Di:
DDDDYDDDDDDDDDDDDDDDDDDDDDDDPDPPPPPPDDVDPVSVVVVVVPPPDDPPVVPDDDPPDDDPPPDPPPPDDADDPVNCDDLLVVLLVVLVVLLVVVCLPDPPRPLLVSQLVCLVDPRHHGLNSLLSVLVSNVVVLVLVVSVVSLCCQVVPSVHPHDLSNLLSNLLSCLVVLNLVVSVVSQVCCVVPPPDHNDPSSLLSSLLSCLVNLNLVVNVVSVVVCVVVVVQQDVSSLLSSLLSCLVVVNNVVSVVSVVSNVVRDPDCVNLVSVLVSCVVVVNNVVNVVSVVVSPD

pLDDT: mean 74.47, std 20.25, range [28.09, 94.38]